Protein AF-0000000077156613 (afdb_homodimer)

Secondary structure (DSSP, 8-state):
---EEEEEEEES-HHHHHHHHHHHH--EEEE--SSS-EEEEE-S-TTSS-BEEEEEEPPTT--S-EEEEE-S-HHHHHHHHHHTT-EEEEEEEEETTTEEEEEEE-TT--EEEEEEE-TT--/---EEEEEEEES-HHHHHHHHHHHH--EEEE--SSS-EEEEE-S-TTSS-BEEEEEEPPTT--S-EEEEE-S-HHHHHHHHHHTT-EEEEEEEEETTTEEEEEEE-TT--EEEEEEE-TT--

Solvent-accessible surface area (backbone atoms only — not comparable to full-atom values): 12611 Å² total; per-residue (Å²): 96,50,20,44,43,34,37,36,40,57,22,88,49,59,68,61,50,50,51,38,43,30,72,63,36,60,38,44,77,42,79,48,98,61,96,55,76,34,28,40,33,46,30,64,65,86,88,43,82,30,37,40,35,34,37,32,67,52,52,93,87,65,74,53,46,36,44,26,29,47,38,96,42,54,66,62,50,53,50,43,37,41,76,60,56,22,43,78,75,38,72,80,41,62,38,72,56,45,12,39,36,32,32,30,27,46,77,68,67,32,56,34,32,40,30,15,80,31,65,77,29,110,95,51,22,44,43,36,38,35,39,57,20,89,47,59,68,61,51,50,50,39,44,30,72,63,36,62,38,44,77,42,80,49,98,60,98,55,76,35,28,41,34,46,31,62,64,85,89,43,82,31,38,39,34,32,37,33,69,52,53,92,88,66,74,52,45,38,45,26,29,46,37,95,43,53,66,61,49,52,51,42,35,42,74,59,56,22,44,77,76,38,70,79,42,62,40,72,56,46,12,39,34,32,32,30,27,45,76,70,66,31,57,35,32,40,31,14,81,31,66,77,30,111

InterPro domains:
  IPR029068 Glyoxalase/Bleomycin resistance protein/Dihydroxybiphenyl dioxygenase [G3DSA:3.10.180.10] (3-118)
  IPR029068 Glyoxalase/Bleomycin resistance protein/Dihydroxybiphenyl dioxygenase [SSF54593] (2-119)
  IPR052164 Anthracycline and Secondary Metabolite Biosynthesis Protein [PTHR33993] (3-118)

Radius of gyration: 17.28 Å; Cα contacts (8 Å, |Δi|>4): 608; chains: 2; bounding box: 45×44×35 Å

Foldseek 3Di:
DWDFAEKEFADQDVVVVQVVCCVPQVWDWDFDPDPFTKIWIDRDDPVDDDHTYMYHHDDPPDDDMAIEIEDQDPVVVQVVQVVVQKAWDADWDFDAQFFIKTWIAHNVRHIYMYTHGDRHTD/DWDFAEKEFADQDVVVVQVVCCVPQVWDWDFDPDDFTKIWIDRDDPVDDDHTYMYHHDDPPDDGMAIEIEDQDPVVVQVVQVVVQKAWDADWDFDAQFFIKTWIAHNVRHIYMYTHGDRHTD

Structure (mmCIF, N/CA/C/O backbone):
data_AF-0000000077156613-model_v1
#
loop_
_entity.id
_entity.type
_entity.pdbx_description
1 polymer Glyoxalase
#
loop_
_atom_site.group_PDB
_atom_site.id
_atom_site.type_symbol
_atom_site.label_atom_id
_atom_site.label_alt_id
_atom_site.label_comp_id
_atom_site.label_asym_id
_atom_site.label_entity_id
_atom_site.label_seq_id
_atom_site.pdbx_PDB_ins_code
_atom_site.Cartn_x
_atom_site.Cartn_y
_atom_site.Cartn_z
_atom_site.occupancy
_atom_site.B_iso_or_equiv
_atom_site.auth_seq_id
_atom_site.auth_comp_id
_atom_site.auth_asym_id
_atom_site.auth_atom_id
_atom_site.pdbx_PDB_model_num
ATOM 1 N N . MET A 1 1 ? 7.254 6.91 15.047 1 92.69 1 MET A N 1
ATOM 2 C CA . MET A 1 1 ? 7.434 6.883 13.594 1 92.69 1 MET A CA 1
ATOM 3 C C . MET A 1 1 ? 6.148 6.441 12.898 1 92.69 1 MET A C 1
ATOM 5 O O . MET A 1 1 ? 5.656 5.34 13.141 1 92.69 1 MET A O 1
ATOM 9 N N . PRO A 1 2 ? 5.508 7.375 12.18 1 97.94 2 PRO A N 1
ATOM 10 C CA . PRO A 1 2 ? 4.273 7.004 11.477 1 97.94 2 PRO A CA 1
ATOM 11 C C . PRO A 1 2 ? 4.484 5.891 10.461 1 97.94 2 PRO A C 1
ATOM 13 O O . PRO A 1 2 ? 5.445 5.93 9.68 1 97.94 2 PRO A O 1
ATOM 16 N N . ARG A 1 3 ? 3.611 4.848 10.445 1 98.44 3 ARG A N 1
ATOM 17 C CA . ARG A 1 3 ? 3.77 3.684 9.578 1 98.44 3 ARG A CA 1
ATOM 18 C C . ARG A 1 3 ? 2.621 3.584 8.578 1 98.44 3 ARG A C 1
ATOM 20 O O . ARG A 1 3 ? 1.529 4.102 8.828 1 98.44 3 ARG A O 1
ATOM 27 N N . VAL A 1 4 ? 2.873 2.928 7.414 1 98.69 4 VAL A N 1
ATOM 28 C CA . VAL A 1 4 ? 1.793 2.568 6.5 1 98.69 4 VAL A CA 1
ATOM 29 C C . VAL A 1 4 ? 0.872 1.548 7.164 1 98.69 4 VAL A C 1
ATOM 31 O O . VAL A 1 4 ? 1.311 0.458 7.539 1 98.69 4 VAL A O 1
ATOM 34 N N . SER A 1 5 ? -0.439 1.879 7.227 1 98 5 SER A N 1
ATOM 35 C CA . SER A 1 5 ? -1.282 1.033 8.062 1 98 5 SER A CA 1
ATOM 36 C C . SER A 1 5 ? -2.574 0.656 7.344 1 98 5 SER A C 1
ATOM 38 O O . SER A 1 5 ? -3.395 -0.091 7.883 1 98 5 SER A O 1
ATOM 40 N N . HIS A 1 6 ? -2.768 1.224 6.207 1 98.62 6 HIS A N 1
ATOM 41 C CA . HIS A 1 6 ? -4.008 1.008 5.469 1 98.62 6 HIS A CA 1
ATOM 42 C C . HIS A 1 6 ? -3.781 1.134 3.967 1 98.62 6 HIS A C 1
ATOM 44 O O . HIS A 1 6 ? -2.873 1.845 3.529 1 98.62 6 HIS A O 1
ATOM 50 N N . PHE A 1 7 ? -4.535 0.344 3.184 1 98.81 7 PHE A N 1
ATOM 51 C CA . PHE A 1 7 ? -4.539 0.517 1.736 1 98.81 7 PHE A CA 1
ATOM 52 C C . PHE A 1 7 ? -5.957 0.693 1.215 1 98.81 7 PHE A C 1
ATOM 54 O O . PHE A 1 7 ? -6.918 0.272 1.862 1 98.81 7 PHE A O 1
ATOM 61 N N . ASP A 1 8 ? -6.074 1.34 0.043 1 98.44 8 ASP A N 1
ATOM 62 C CA . ASP A 1 8 ? -7.359 1.508 -0.627 1 98.44 8 ASP A CA 1
ATOM 63 C C . ASP A 1 8 ? -7.297 1.019 -2.072 1 98.44 8 ASP A C 1
ATOM 65 O O . ASP A 1 8 ? -6.402 1.412 -2.826 1 98.44 8 ASP A O 1
ATOM 69 N N . ILE A 1 9 ? -8.188 0.2 -2.42 1 98.56 9 ILE A N 1
ATOM 70 C CA . ILE A 1 9 ? -8.305 -0.321 -3.777 1 98.56 9 ILE A CA 1
ATOM 71 C C . ILE A 1 9 ? -9.391 0.438 -4.531 1 98.56 9 ILE A C 1
ATOM 73 O O . ILE A 1 9 ? -10.57 0.357 -4.18 1 98.56 9 ILE A O 1
ATOM 77 N N . PRO A 1 10 ? -8.977 1.187 -5.535 1 98.06 10 PRO A N 1
ATOM 78 C CA . PRO A 1 10 ? -10.008 1.741 -6.422 1 98.06 10 PRO A CA 1
ATOM 79 C C . PRO A 1 10 ? -10.578 0.704 -7.387 1 98.06 10 PRO A C 1
ATOM 81 O O . PRO A 1 10 ? -9.844 -0.161 -7.871 1 98.06 10 PRO A O 1
ATOM 84 N N . SER A 1 11 ? -11.852 0.809 -7.652 1 98.06 11 SER A N 1
ATOM 85 C CA . SER A 1 11 ? -12.461 -0.231 -8.469 1 98.06 11 SER A CA 1
ATOM 86 C C . SER A 1 11 ? -13.531 0.348 -9.391 1 98.06 11 SER A C 1
ATOM 88 O O . SER A 1 11 ? -14.328 1.188 -8.969 1 98.06 11 SER A O 1
ATOM 90 N N . ASP A 1 12 ? -13.5 -0.081 -10.664 1 97.38 12 ASP A N 1
ATOM 91 C CA . ASP A 1 12 ? -14.586 0.242 -11.578 1 97.38 12 ASP A CA 1
ATOM 92 C C . ASP A 1 12 ? -15.836 -0.581 -11.266 1 97.38 12 ASP A C 1
ATOM 94 O O . ASP A 1 12 ? -16.953 -0.099 -11.414 1 97.38 12 ASP A O 1
ATOM 98 N N . ASN A 1 13 ? -15.695 -1.79 -10.844 1 98.06 13 ASN A N 1
ATOM 99 C CA . ASN A 1 13 ? -16.75 -2.721 -10.469 1 98.06 13 ASN A CA 1
ATOM 100 C C . ASN A 1 13 ? -16.469 -3.371 -9.117 1 98.06 13 ASN A C 1
ATOM 102 O O . ASN A 1 13 ? -15.852 -4.434 -9.055 1 98.06 13 ASN A O 1
ATOM 106 N N . PRO A 1 14 ? -17 -2.775 -8.062 1 98.19 14 PRO A N 1
ATOM 107 C CA . PRO A 1 14 ? -16.688 -3.246 -6.715 1 98.19 14 PRO A CA 1
ATOM 108 C C . PRO A 1 14 ? -17.094 -4.695 -6.484 1 98.19 14 PRO A C 1
ATOM 110 O O . PRO A 1 14 ? -16.406 -5.438 -5.781 1 98.19 14 PRO A O 1
ATOM 113 N N . GLU A 1 15 ? -18.188 -5.086 -7.031 1 98.25 15 GLU A N 1
ATOM 114 C CA . GLU A 1 15 ? -18.641 -6.469 -6.855 1 98.25 15 GLU A CA 1
ATOM 115 C C . GLU A 1 15 ? -17.625 -7.449 -7.457 1 98.25 15 GLU A C 1
ATOM 117 O O . GLU A 1 15 ? -17.297 -8.461 -6.836 1 98.25 15 GLU A O 1
ATOM 122 N N . ARG A 1 16 ? -17.234 -7.176 -8.625 1 98.69 16 ARG A N 1
ATOM 123 C CA . ARG A 1 16 ? -16.234 -8.008 -9.289 1 98.69 16 ARG A CA 1
ATOM 124 C C . ARG A 1 16 ? -14.914 -8.008 -8.516 1 98.69 16 ARG A C 1
ATOM 126 O O . ARG A 1 16 ? -14.273 -9.055 -8.367 1 98.69 16 ARG A O 1
ATOM 133 N N . THR A 1 17 ? -14.516 -6.836 -8.047 1 98.75 17 THR A N 1
ATOM 134 C CA . THR A 1 17 ? -13.289 -6.703 -7.27 1 98.75 17 THR A CA 1
ATOM 135 C C . THR A 1 17 ? -13.367 -7.543 -5.996 1 98.75 17 THR A C 1
ATOM 137 O O . THR A 1 17 ? -12.43 -8.273 -5.672 1 98.75 17 THR A O 1
ATOM 140 N N . GLN A 1 18 ? -14.484 -7.422 -5.281 1 98.81 18 GLN A N 1
ATOM 141 C CA . GLN A 1 18 ? -14.664 -8.203 -4.059 1 98.81 18 GLN A CA 1
ATOM 142 C C . GLN A 1 18 ? -14.57 -9.695 -4.34 1 98.81 18 GLN A C 1
ATOM 144 O O . GLN A 1 18 ? -13.891 -10.43 -3.617 1 98.81 18 GLN A O 1
ATOM 149 N N . LYS A 1 19 ? -15.242 -10.148 -5.336 1 98.88 19 LYS A N 1
ATOM 150 C CA . LYS A 1 19 ? -15.227 -11.562 -5.699 1 98.88 19 LYS A CA 1
ATOM 151 C C . LYS A 1 19 ? -13.797 -12.039 -5.961 1 98.88 19 LYS A C 1
ATOM 153 O O . LYS A 1 19 ? -13.398 -13.109 -5.484 1 98.88 19 LYS A O 1
ATOM 158 N N . PHE A 1 20 ? -13.055 -11.266 -6.688 1 98.94 20 PHE A N 1
ATOM 159 C CA . PHE A 1 20 ? -11.672 -11.594 -7.02 1 98.94 20 PHE A CA 1
ATOM 160 C C . PHE A 1 20 ? -10.859 -11.82 -5.754 1 98.94 20 PHE A C 1
ATOM 162 O O . PHE A 1 20 ? -10.258 -12.883 -5.578 1 98.94 20 PHE A O 1
ATOM 169 N N . TYR A 1 21 ? -10.836 -10.883 -4.867 1 98.94 21 TYR A N 1
ATOM 170 C CA . TYR A 1 21 ? -9.961 -10.945 -3.699 1 98.94 21 TYR A CA 1
ATOM 171 C C . TYR A 1 21 ? -10.469 -11.977 -2.699 1 98.94 21 TYR A C 1
ATOM 173 O O . TYR A 1 21 ? -9.68 -12.609 -1.994 1 98.94 21 TYR A O 1
ATOM 181 N N . LYS A 1 22 ? -11.82 -12.18 -2.627 1 98.81 22 LYS A N 1
ATOM 182 C CA . LYS A 1 22 ? -12.375 -13.25 -1.804 1 98.81 22 LYS A CA 1
ATOM 183 C C . LYS A 1 22 ? -11.891 -14.617 -2.287 1 98.81 22 LYS A C 1
ATOM 185 O O . LYS A 1 22 ? -11.414 -15.43 -1.493 1 98.81 22 LYS A O 1
ATOM 190 N N . GLU A 1 23 ? -11.961 -14.789 -3.541 1 98.81 23 GLU A N 1
ATOM 191 C CA . GLU A 1 23 ? -11.664 -16.109 -4.109 1 98.81 23 GLU A CA 1
ATOM 192 C C . GLU A 1 23 ? -10.156 -16.359 -4.137 1 98.81 23 GLU A C 1
ATOM 194 O O . GLU A 1 23 ? -9.711 -17.5 -3.98 1 98.81 23 GLU A O 1
ATOM 199 N N . VAL A 1 24 ? -9.398 -15.383 -4.379 1 98.88 24 VAL A N 1
ATOM 200 C CA . VAL A 1 24 ? -7.957 -15.578 -4.52 1 98.88 24 VAL A CA 1
ATOM 201 C C . VAL A 1 24 ? -7.305 -15.617 -3.141 1 98.88 24 VAL A C 1
ATOM 203 O O . VAL A 1 24 ? -6.449 -16.469 -2.875 1 98.88 24 VAL A O 1
ATOM 206 N N . PHE A 1 25 ? -7.711 -14.688 -2.223 1 98.81 25 PHE A N 1
ATOM 207 C CA . PHE A 1 25 ? -6.941 -14.508 -0.998 1 98.81 25 PHE A CA 1
ATOM 208 C C . PHE A 1 25 ? -7.809 -14.75 0.23 1 98.81 25 PHE A C 1
ATOM 210 O O . PHE A 1 25 ? -7.324 -14.68 1.362 1 98.81 25 PHE A O 1
ATOM 217 N N . ASP A 1 26 ? -9.086 -14.992 0.063 1 98.62 26 ASP A N 1
ATOM 218 C CA . ASP A 1 26 ? -10.031 -15.273 1.141 1 98.62 26 ASP A CA 1
ATOM 219 C C . ASP A 1 26 ? -10.281 -14.023 1.988 1 98.62 26 ASP A C 1
ATOM 221 O O . ASP A 1 26 ? -10.484 -14.125 3.199 1 98.62 26 ASP A O 1
ATOM 225 N N . TRP A 1 27 ? -10.164 -12.875 1.414 1 98.81 27 TRP A N 1
ATOM 226 C CA . TRP A 1 27 ? -10.43 -11.641 2.135 1 98.81 27 TRP A CA 1
ATOM 227 C C . TRP A 1 27 ? -11.922 -11.461 2.383 1 98.81 27 TRP A C 1
ATOM 229 O O . TRP A 1 27 ? -12.75 -12 1.641 1 98.81 27 TRP A O 1
ATOM 239 N N . LYS A 1 28 ? -12.195 -10.734 3.396 1 98.75 28 LYS A N 1
ATOM 240 C CA . LYS A 1 28 ? -13.578 -10.43 3.75 1 98.75 28 LYS A CA 1
ATOM 241 C C . LYS A 1 28 ? -13.883 -8.945 3.547 1 98.75 28 LYS A C 1
ATOM 243 O O . LYS A 1 28 ? -13.008 -8.094 3.754 1 98.75 28 LYS A O 1
ATOM 248 N N . PHE A 1 29 ? -15.086 -8.688 3.195 1 98.62 29 PHE A N 1
ATOM 249 C CA . PHE A 1 29 ? -15.531 -7.328 2.893 1 98.62 29 PHE A CA 1
ATOM 250 C C . PHE A 1 29 ? -16.797 -6.988 3.664 1 98.62 29 PHE A C 1
ATOM 252 O O . PHE A 1 29 ? -17.75 -7.773 3.682 1 98.62 29 PHE A O 1
ATOM 259 N N . GLU A 1 30 ? -16.734 -5.863 4.301 1 98.06 30 GLU A N 1
ATOM 260 C CA . GLU A 1 30 ? -17.906 -5.355 5.02 1 98.06 30 GLU A CA 1
ATOM 261 C C . GLU A 1 30 ? -18.234 -3.932 4.582 1 98.06 30 GLU A C 1
ATOM 263 O O . GLU A 1 30 ? -17.391 -3.049 4.609 1 98.06 30 GLU A O 1
ATOM 268 N N . LYS A 1 31 ? -19.516 -3.771 4.238 1 96.75 31 LYS A N 1
ATOM 269 C CA . LYS A 1 31 ? -19.938 -2.432 3.838 1 96.75 31 LYS A CA 1
ATOM 270 C C . LYS A 1 31 ? -19.891 -1.466 5.02 1 96.75 31 LYS A C 1
ATOM 272 O O . LYS A 1 31 ? -20.375 -1.787 6.109 1 96.75 31 LYS A O 1
ATOM 277 N N . TRP A 1 32 ? -19.188 -0.385 4.727 1 94.31 32 TRP A N 1
ATOM 278 C CA . TRP A 1 32 ? -19.125 0.678 5.723 1 94.31 32 TRP A CA 1
ATOM 279 C C . TRP A 1 32 ? -20.391 1.525 5.699 1 94.31 32 TRP A C 1
ATOM 281 O O . TRP A 1 32 ? -20.922 1.844 4.629 1 94.31 32 TRP A O 1
ATOM 291 N N . ASP A 1 33 ? -20.906 1.927 6.891 1 89.12 33 ASP A N 1
ATOM 292 C CA . ASP A 1 33 ? -22.109 2.756 7.012 1 89.12 33 ASP A CA 1
ATOM 293 C C . ASP A 1 33 ? -21.75 4.238 6.941 1 89.12 33 ASP A C 1
ATOM 295 O O . ASP A 1 33 ? -21.766 4.934 7.961 1 89.12 33 ASP A O 1
ATOM 299 N N . GLY A 1 34 ? -21.359 4.695 5.863 1 85.06 34 GLY A N 1
ATOM 300 C CA . GLY A 1 34 ? -21.031 6.094 5.625 1 85.06 34 GLY A CA 1
ATOM 301 C C . GLY A 1 34 ? -21.656 6.641 4.352 1 85.06 34 GLY A C 1
ATOM 302 O O . GLY A 1 34 ? -22.469 5.969 3.711 1 85.06 34 GLY A O 1
ATOM 303 N N . PRO A 1 35 ? -21.422 7.844 3.975 1 83.12 35 PRO A N 1
ATOM 304 C CA . PRO A 1 35 ? -22.094 8.555 2.883 1 83.12 35 PRO A CA 1
ATOM 305 C C . PRO A 1 35 ? -21.672 8.047 1.505 1 83.12 35 PRO A C 1
ATOM 307 O O . PRO A 1 35 ? -22.359 8.305 0.514 1 83.12 35 PRO A O 1
ATOM 310 N N . ILE A 1 36 ? -20.531 7.43 1.491 1 86.19 36 ILE A N 1
ATOM 311 C CA . ILE A 1 36 ? -20.062 6.93 0.204 1 86.19 36 ILE A CA 1
ATOM 312 C C . ILE A 1 36 ? -19.969 5.406 0.246 1 86.19 36 ILE A C 1
ATOM 314 O O . ILE A 1 36 ? -19.812 4.816 1.317 1 86.19 36 ILE A O 1
ATOM 318 N N . ASP A 1 37 ? -20.062 4.855 -0.901 1 93.12 37 ASP A N 1
ATOM 319 C CA . ASP A 1 37 ? -19.859 3.412 -0.974 1 93.12 37 ASP A CA 1
ATOM 320 C C . ASP A 1 37 ? -18.406 3.045 -0.682 1 93.12 37 ASP A C 1
ATOM 322 O O . ASP A 1 37 ? -17.5 3.445 -1.414 1 93.12 37 ASP A O 1
ATOM 326 N N . TYR A 1 38 ? -18.281 2.379 0.319 1 97.19 38 TYR A N 1
ATOM 327 C CA . TYR A 1 38 ? -16.969 1.945 0.802 1 97.19 38 TYR A CA 1
ATOM 328 C C . TYR A 1 38 ? -17.078 0.6 1.511 1 97.19 38 TYR A C 1
ATOM 330 O O . TYR A 1 38 ? -18.031 0.35 2.252 1 97.19 38 TYR A O 1
ATOM 338 N N . TRP A 1 39 ? -16.156 -0.262 1.292 1 98.44 39 TRP A N 1
ATOM 339 C CA . TRP A 1 39 ? -16.062 -1.552 1.968 1 98.44 39 TRP A CA 1
ATOM 340 C C . TRP A 1 39 ? -14.766 -1.669 2.752 1 98.44 39 TRP A C 1
ATOM 342 O O . TRP A 1 39 ? -13.688 -1.423 2.213 1 98.44 39 TRP A O 1
ATOM 352 N N . VAL A 1 40 ? -14.898 -2.043 4.004 1 97.94 40 VAL A N 1
ATOM 353 C CA . VAL A 1 40 ? -13.727 -2.369 4.805 1 97.94 40 VAL A CA 1
ATOM 354 C C . VAL A 1 40 ? -13.211 -3.754 4.426 1 97.94 40 VAL A C 1
ATOM 356 O O . VAL A 1 40 ? -13.984 -4.703 4.301 1 97.94 40 VAL A O 1
ATOM 359 N N . ILE A 1 41 ? -11.938 -3.793 4.207 1 98.69 41 ILE A N 1
ATOM 360 C CA . ILE A 1 41 ? -11.312 -5.062 3.852 1 98.69 41 ILE A CA 1
ATOM 361 C C . ILE A 1 41 ? -10.609 -5.648 5.07 1 98.69 41 ILE A C 1
ATOM 363 O O . ILE A 1 41 ? -9.719 -5.02 5.645 1 98.69 41 ILE A O 1
ATOM 367 N N . ASN A 1 42 ? -10.984 -6.801 5.453 1 98.56 42 ASN A N 1
ATOM 368 C CA . ASN A 1 42 ? -10.281 -7.605 6.441 1 98.56 42 ASN A CA 1
ATOM 369 C C . ASN A 1 42 ? -9.422 -8.68 5.781 1 98.56 42 ASN A C 1
ATOM 371 O O . ASN A 1 42 ? -9.945 -9.57 5.105 1 98.56 42 ASN A O 1
ATOM 375 N N . THR A 1 43 ? -8.109 -8.562 5.98 1 98.5 43 THR A N 1
ATOM 376 C CA . THR A 1 43 ? -7.203 -9.477 5.293 1 98.5 43 THR A CA 1
ATOM 377 C C . THR A 1 43 ? -6.75 -10.594 6.23 1 98.5 43 THR A C 1
ATOM 379 O O . THR A 1 43 ? -5.832 -11.344 5.906 1 98.5 43 THR A O 1
ATOM 382 N N . GLY A 1 44 ? -7.277 -10.719 7.387 1 96 44 GLY A N 1
ATOM 383 C CA . GLY A 1 44 ? -6.938 -11.805 8.297 1 96 44 GLY A CA 1
ATOM 384 C C . GLY A 1 44 ? -6.605 -11.328 9.695 1 96 44 GLY A C 1
ATOM 385 O O . GLY A 1 44 ? -6.996 -10.227 10.094 1 96 44 GLY A O 1
ATOM 386 N N . SER A 1 45 ? -5.848 -12.156 10.453 1 92.81 45 SER A N 1
ATOM 387 C CA . SER A 1 45 ? -5.562 -11.898 11.859 1 92.81 45 SER A CA 1
ATOM 388 C C . SER A 1 45 ? -4.562 -10.758 12.023 1 92.81 45 SER A C 1
ATOM 390 O O . SER A 1 45 ? -3.527 -10.727 11.359 1 92.81 45 SER A O 1
ATOM 392 N N . GLU A 1 46 ? -4.84 -9.906 12.984 1 88.44 46 GLU A N 1
ATOM 393 C CA . GLU A 1 46 ? -3.965 -8.773 13.258 1 88.44 46 GLU A CA 1
ATOM 394 C C . GLU A 1 46 ? -2.674 -9.227 13.938 1 88.44 46 GLU A C 1
ATOM 396 O O . GLU A 1 46 ? -1.719 -8.453 14.047 1 88.44 46 GLU A O 1
ATOM 401 N N . GLU A 1 47 ? -2.643 -10.422 14.328 1 87.94 47 GLU A N 1
ATOM 402 C CA . GLU A 1 47 ? -1.449 -10.977 14.961 1 87.94 47 GLU A CA 1
ATOM 403 C C . GLU A 1 47 ? -0.385 -11.32 13.922 1 87.94 47 GLU A C 1
ATOM 405 O O . GLU A 1 47 ? 0.777 -11.547 14.266 1 87.94 47 GLU A O 1
ATOM 410 N N . LYS A 1 48 ? -0.814 -11.43 12.734 1 89.44 48 LYS A N 1
ATOM 411 C CA . LYS A 1 48 ? 0.112 -11.695 11.641 1 89.44 48 LYS A CA 1
ATOM 412 C C . LYS A 1 48 ? 0.501 -10.398 10.93 1 89.44 48 LYS A C 1
ATOM 414 O O . LYS A 1 48 ? -0.315 -9.484 10.797 1 89.44 48 LYS A O 1
ATOM 419 N N . PRO A 1 49 ? 1.677 -10.391 10.453 1 92.75 49 PRO A N 1
ATOM 420 C CA . PRO A 1 49 ? 2.109 -9.18 9.75 1 92.75 49 PRO A CA 1
ATOM 421 C C . PRO A 1 49 ? 1.231 -8.859 8.539 1 92.75 49 PRO A C 1
ATOM 423 O O . PRO A 1 49 ? 0.794 -9.766 7.832 1 92.75 49 PRO A O 1
ATOM 426 N N . GLY A 1 50 ? 0.98 -7.605 8.43 1 97.5 50 GLY A N 1
ATOM 427 C CA . GLY A 1 50 ? 0.165 -7.129 7.328 1 97.5 50 GLY A CA 1
ATOM 428 C C . GLY A 1 50 ? -0.829 -6.059 7.734 1 97.5 50 GLY A C 1
ATOM 429 O O . GLY A 1 50 ? -0.907 -5.691 8.906 1 97.5 50 GLY A O 1
ATOM 430 N N . ILE A 1 51 ? -1.593 -5.586 6.723 1 98.12 51 ILE A N 1
ATOM 431 C CA . ILE A 1 51 ? -2.527 -4.5 7 1 98.12 51 ILE A CA 1
ATOM 432 C C . ILE A 1 51 ? -3.871 -4.797 6.336 1 98.12 51 ILE A C 1
ATOM 434 O O . ILE A 1 51 ? -3.953 -5.617 5.422 1 98.12 51 ILE A O 1
ATOM 438 N N . ASN A 1 52 ? -4.879 -4.156 6.883 1 98.44 52 ASN A N 1
ATOM 439 C CA . ASN A 1 52 ? -6.215 -4.152 6.293 1 98.44 52 ASN A CA 1
ATOM 440 C C . ASN A 1 52 ? -6.41 -2.965 5.355 1 98.44 52 ASN A C 1
ATOM 442 O O . ASN A 1 52 ? -5.504 -2.152 5.18 1 98.44 52 ASN A O 1
ATOM 446 N N . GLY A 1 53 ? -7.566 -2.953 4.656 1 98.44 53 GLY A N 1
ATOM 447 C CA . GLY A 1 53 ? -7.75 -1.891 3.68 1 98.44 53 GLY A CA 1
ATOM 448 C C . GLY A 1 53 ? -9.211 -1.55 3.436 1 98.44 53 GLY A C 1
ATOM 449 O O . GLY A 1 53 ? -10.062 -1.813 4.285 1 98.44 53 GLY A O 1
ATOM 450 N N . GLY A 1 54 ? -9.367 -0.829 2.359 1 98.5 54 GLY A N 1
ATOM 451 C CA . GLY A 1 54 ? -10.68 -0.434 1.893 1 98.5 54 GLY A CA 1
ATOM 452 C C . GLY A 1 54 ? -10.836 -0.532 0.386 1 98.5 54 GLY A C 1
ATOM 453 O O . GLY A 1 54 ? -9.844 -0.659 -0.337 1 98.5 54 GLY A O 1
ATOM 454 N N . LEU A 1 55 ? -12.055 -0.579 -0.01 1 98.56 55 LEU A N 1
ATOM 455 C CA . LEU A 1 55 ? -12.461 -0.641 -1.41 1 98.56 55 LEU A CA 1
ATOM 456 C C . LEU A 1 55 ? -13.516 0.423 -1.719 1 98.56 55 LEU A C 1
ATOM 458 O O . LEU A 1 55 ? -14.445 0.629 -0.937 1 98.56 55 LEU A O 1
ATOM 462 N N . SER A 1 56 ? -13.328 1.13 -2.723 1 97.56 56 SER A N 1
ATOM 463 C CA . SER A 1 56 ? -14.312 2.113 -3.16 1 97.56 56 SER A CA 1
ATOM 464 C C . SER A 1 56 ? -14.344 2.23 -4.68 1 97.56 56 SER A C 1
ATOM 466 O O . SER A 1 56 ? -13.461 1.709 -5.363 1 97.56 56 SER A O 1
ATOM 468 N N . LYS A 1 57 ? -15.344 2.928 -5.133 1 96.5 57 LYS A N 1
ATOM 469 C CA . LYS A 1 57 ? -15.414 3.223 -6.562 1 96.5 57 LYS A CA 1
ATOM 470 C C . LYS A 1 57 ? -14.297 4.176 -6.977 1 96.5 57 LYS A C 1
ATOM 472 O O . LYS A 1 57 ? -14 5.141 -6.266 1 96.5 57 LYS A O 1
ATOM 477 N N . ARG A 1 58 ? -13.828 3.779 -8.125 1 96.38 58 ARG A N 1
ATOM 478 C CA . ARG A 1 58 ? -12.75 4.59 -8.688 1 96.38 58 ARG A CA 1
ATOM 479 C C . ARG A 1 58 ? -13.25 5.98 -9.062 1 96.38 58 ARG A C 1
ATOM 481 O O . ARG A 1 58 ? -14.312 6.121 -9.672 1 96.38 58 ARG A O 1
ATOM 488 N N . ILE A 1 59 ? -12.484 7 -8.617 1 91.25 59 ILE A N 1
ATOM 489 C CA 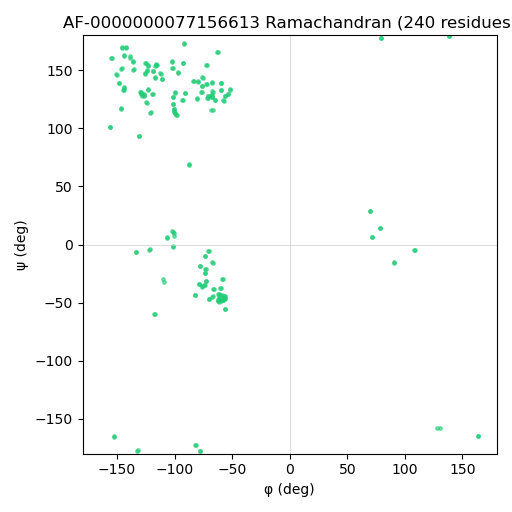. ILE A 1 59 ? -12.789 8.352 -9.078 1 91.25 59 ILE A CA 1
ATOM 490 C C . ILE A 1 59 ? -11.953 8.672 -10.312 1 91.25 59 ILE A C 1
ATOM 492 O O . ILE A 1 59 ? -10.898 8.07 -10.531 1 91.25 59 ILE A O 1
ATOM 496 N N . PRO A 1 60 ? -12.406 9.586 -11.125 1 89.12 60 PRO A N 1
ATOM 497 C CA . PRO A 1 60 ? -11.648 9.922 -12.328 1 89.12 60 PRO A CA 1
ATOM 498 C C . PRO A 1 60 ? -10.195 10.289 -12.031 1 89.12 60 PRO A C 1
ATOM 500 O O . PRO A 1 60 ? -9.922 11.078 -11.125 1 89.12 60 PRO A O 1
ATOM 503 N N . GLY A 1 61 ? -9.297 9.641 -12.773 1 86.12 61 GLY A N 1
ATOM 504 C CA . GLY A 1 61 ? -7.887 9.977 -12.633 1 86.12 61 GLY A CA 1
ATOM 505 C C . GLY A 1 61 ? -7.18 9.133 -11.586 1 86.12 61 GLY A C 1
ATOM 506 O O . GLY A 1 61 ? -5.949 9.109 -11.531 1 86.12 61 GLY A O 1
ATOM 507 N N . GLN A 1 62 ? -7.949 8.5 -10.789 1 90 62 GLN A N 1
ATOM 508 C CA . GLN A 1 62 ? -7.348 7.668 -9.75 1 90 62 GLN A CA 1
ATOM 509 C C . GLN A 1 62 ? -6.715 6.414 -10.344 1 90 62 GLN A C 1
ATOM 511 O O . GLN A 1 62 ? -7.367 5.672 -11.086 1 90 62 GLN A O 1
ATOM 516 N N . ILE A 1 63 ? -5.414 6.281 -9.977 1 89 63 ILE A N 1
ATOM 517 C CA . ILE A 1 63 ? -4.695 5.148 -10.547 1 89 63 ILE A CA 1
ATOM 518 C C . ILE A 1 63 ? -4.09 4.301 -9.43 1 89 63 ILE A C 1
ATOM 520 O O . ILE A 1 63 ? -3.379 4.82 -8.57 1 89 63 ILE A O 1
ATOM 524 N N . GLY A 1 64 ? -4.504 3.033 -9.484 1 94.38 64 GLY A N 1
ATOM 525 C CA . GLY A 1 64 ? -3.789 2.057 -8.68 1 94.38 64 GLY A CA 1
ATOM 526 C C . GLY A 1 64 ? -4.188 2.08 -7.215 1 94.38 64 GLY A C 1
ATOM 527 O O . GLY A 1 64 ? -5.035 2.881 -6.812 1 94.38 64 GLY A O 1
ATOM 528 N N . ILE A 1 65 ? -3.643 1.208 -6.41 1 97.94 65 ILE A N 1
ATOM 529 C CA . ILE A 1 65 ? -3.848 1.086 -4.973 1 97.94 65 ILE A CA 1
ATOM 530 C C . ILE A 1 65 ? -3.072 2.182 -4.242 1 97.94 65 ILE A C 1
ATOM 532 O O . ILE A 1 65 ? -1.925 2.473 -4.59 1 97.94 65 ILE A O 1
ATOM 536 N N . THR A 1 66 ? -3.715 2.762 -3.283 1 98 66 THR A N 1
ATOM 537 C CA . THR A 1 66 ? -3.055 3.822 -2.529 1 98 66 THR A CA 1
ATOM 538 C C . THR A 1 66 ? -2.902 3.43 -1.063 1 98 66 THR A C 1
ATOM 540 O O . THR A 1 66 ? -3.787 2.789 -0.491 1 98 66 THR A O 1
ATOM 543 N N . ASN A 1 67 ? -1.782 3.848 -0.457 1 98.75 67 ASN A N 1
ATOM 544 C CA . ASN A 1 67 ? -1.506 3.57 0.948 1 98.75 67 ASN A CA 1
ATOM 545 C C . ASN A 1 67 ? -1.763 4.793 1.822 1 98.75 67 ASN A C 1
ATOM 547 O O . ASN A 1 67 ? -1.638 5.93 1.36 1 98.75 67 ASN A O 1
ATOM 551 N N . THR A 1 68 ? -2.098 4.547 3.012 1 98.81 68 THR A N 1
ATOM 552 C CA . THR A 1 68 ? -2.32 5.609 3.986 1 98.81 68 THR A CA 1
ATOM 553 C C . THR A 1 68 ? -1.416 5.426 5.199 1 98.81 68 THR A C 1
ATOM 555 O O . THR A 1 68 ? -1.257 4.312 5.703 1 98.81 68 THR A O 1
ATOM 558 N N . ILE A 1 69 ? -0.805 6.508 5.582 1 98.88 69 ILE A N 1
ATOM 559 C CA . ILE A 1 69 ? 0.063 6.551 6.754 1 98.88 69 ILE A CA 1
ATOM 560 C C . ILE A 1 69 ? -0.685 7.184 7.926 1 98.88 69 ILE A C 1
ATOM 562 O O . ILE A 1 69 ? -1.229 8.281 7.801 1 98.88 69 ILE A O 1
ATOM 566 N N . THR A 1 70 ? -0.715 6.473 9.086 1 98.56 70 THR A N 1
ATOM 567 C CA . THR A 1 70 ? -1.334 7.031 10.281 1 98.56 70 THR A CA 1
ATOM 568 C C . THR A 1 70 ? -0.382 7.996 10.984 1 98.56 70 THR A C 1
ATOM 570 O O . THR A 1 70 ? 0.743 7.625 11.328 1 98.56 70 THR A O 1
ATOM 573 N N . VAL A 1 71 ? -0.833 9.172 11.211 1 98.69 71 VAL A N 1
ATOM 574 C CA . VAL A 1 71 ? 0.006 10.203 11.812 1 98.69 71 VAL A CA 1
ATOM 575 C C . VAL A 1 71 ? -0.655 10.734 13.078 1 98.69 71 VAL A C 1
ATOM 577 O O . VAL A 1 71 ? -1.88 10.688 13.219 1 98.69 71 VAL A O 1
ATOM 580 N N . PRO A 1 72 ? 0.168 11.25 14.016 1 98.44 72 PRO A N 1
ATOM 581 C CA . PRO A 1 72 ? -0.404 11.766 15.266 1 98.44 72 PRO A CA 1
ATOM 582 C C . PRO A 1 72 ? -1.132 13.094 15.078 1 98.44 72 PRO A C 1
ATOM 584 O O . PRO A 1 72 ? -2.008 13.438 15.875 1 98.44 72 PRO A O 1
ATOM 587 N N . SER A 1 73 ? -0.82 13.883 14.07 1 98.75 73 SER A N 1
ATOM 588 C CA . SER A 1 73 ? -1.434 15.172 13.789 1 98.75 73 SER A CA 1
ATOM 589 C C . SER A 1 73 ? -1.516 15.43 12.289 1 98.75 73 SER A C 1
ATOM 591 O O . SER A 1 73 ? -0.491 15.609 11.625 1 98.75 73 SER A O 1
ATOM 593 N N . ILE A 1 74 ? -2.713 15.547 11.805 1 98.62 74 ILE A N 1
ATOM 594 C CA . ILE A 1 74 ? -2.928 15.742 10.375 1 98.62 74 ILE A CA 1
ATOM 595 C C . ILE A 1 74 ? -2.375 17.109 9.953 1 98.62 74 ILE A C 1
ATOM 597 O O . ILE A 1 74 ? -1.756 17.219 8.891 1 98.62 74 ILE A O 1
ATOM 601 N N . ASP A 1 75 ? -2.529 18.094 10.766 1 98.62 75 ASP A N 1
ATOM 602 C CA . ASP A 1 75 ? -2.104 19.438 10.43 1 98.62 75 ASP A CA 1
ATOM 603 C C . ASP A 1 75 ? -0.58 19.547 10.406 1 98.62 75 ASP A C 1
ATOM 605 O O . ASP A 1 75 ? -0.005 20.109 9.469 1 98.62 75 ASP A O 1
ATOM 609 N N . GLU A 1 76 ? 0.048 19.016 11.414 1 98.69 76 GLU A N 1
ATOM 610 C CA . GLU A 1 76 ? 1.504 19.078 11.5 1 98.69 76 GLU A CA 1
ATOM 611 C C . GLU A 1 76 ? 2.158 18.359 10.336 1 98.69 76 GLU A C 1
ATOM 613 O O . GLU A 1 76 ? 3.084 18.875 9.711 1 98.69 76 GLU A O 1
ATOM 618 N N . PHE A 1 77 ? 1.646 17.234 10.023 1 98.88 77 PHE A N 1
ATOM 619 C CA . PHE A 1 77 ? 2.295 16.438 9 1 98.88 77 PHE A CA 1
ATOM 620 C C . PHE A 1 77 ? 1.96 16.953 7.605 1 98.88 77 PHE A C 1
ATOM 622 O O . PHE A 1 77 ? 2.783 16.859 6.691 1 98.88 77 PHE A O 1
ATOM 629 N N . SER A 1 78 ? 0.775 17.453 7.422 1 98.81 78 SER A N 1
ATOM 630 C CA . SER A 1 78 ? 0.482 18.125 6.16 1 98.81 78 SER A CA 1
ATOM 631 C C . SER A 1 78 ? 1.469 19.266 5.898 1 98.81 78 SER A C 1
ATOM 633 O O . SER A 1 78 ? 1.994 19.391 4.789 1 98.81 78 SER A O 1
ATOM 635 N N . LYS A 1 79 ? 1.675 20.031 6.906 1 98.69 79 LYS A N 1
ATOM 636 C CA . LYS A 1 79 ? 2.625 21.141 6.781 1 98.69 79 LYS A CA 1
ATOM 637 C C . LYS A 1 79 ? 4.027 20.625 6.48 1 98.69 79 LYS A C 1
ATOM 639 O O . LYS A 1 79 ? 4.711 21.156 5.598 1 98.69 79 LYS A O 1
ATOM 644 N N . LYS A 1 80 ? 4.445 19.656 7.223 1 98.75 80 LYS A N 1
ATOM 645 C CA . LYS A 1 80 ? 5.77 19.078 7.043 1 98.75 80 LYS A CA 1
ATOM 646 C C . LYS A 1 80 ? 5.941 18.531 5.625 1 98.75 80 LYS A C 1
ATOM 648 O O . LYS A 1 80 ? 7.004 18.703 5.02 1 98.75 80 LYS A O 1
ATOM 653 N N . ILE A 1 81 ? 4.938 17.828 5.082 1 98.88 81 ILE A N 1
ATOM 654 C CA . ILE A 1 81 ? 4.969 17.25 3.742 1 98.88 81 ILE A CA 1
ATOM 655 C C . ILE A 1 81 ? 5.211 18.344 2.711 1 98.88 81 ILE A C 1
ATOM 657 O O . ILE A 1 81 ? 6.086 18.219 1.851 1 98.88 81 ILE A O 1
ATOM 661 N N . VAL A 1 82 ? 4.516 19.391 2.826 1 98.88 82 VAL A N 1
ATOM 662 C CA . VAL A 1 82 ? 4.66 20.5 1.888 1 98.88 82 VAL A CA 1
ATOM 663 C C . VAL A 1 82 ? 6.035 21.141 2.053 1 98.88 82 VAL A C 1
ATOM 665 O O . VAL A 1 82 ? 6.73 21.406 1.066 1 98.88 82 VAL A O 1
ATOM 668 N N . GLU A 1 83 ? 6.449 21.375 3.252 1 98.88 83 GLU A N 1
ATOM 669 C CA . GLU A 1 83 ? 7.738 21.984 3.549 1 98.88 83 GLU A CA 1
ATOM 670 C C . GLU A 1 83 ? 8.891 21.172 2.955 1 98.88 83 GLU A C 1
ATOM 672 O O . GLU A 1 83 ? 9.922 21.734 2.584 1 98.88 83 GLU A O 1
ATOM 677 N N . LYS A 1 84 ? 8.648 19.938 2.867 1 98.81 84 LYS A N 1
ATOM 678 C CA . LYS A 1 84 ? 9.75 19.078 2.445 1 98.81 84 LYS A CA 1
ATOM 679 C C . LYS A 1 84 ? 9.609 18.688 0.977 1 98.81 84 LYS A C 1
ATOM 681 O O . LYS A 1 84 ? 10.297 17.781 0.5 1 98.81 84 LYS A O 1
ATOM 686 N N . GLY A 1 85 ? 8.734 19.312 0.276 1 98.69 85 GLY A N 1
ATOM 687 C CA . GLY A 1 85 ? 8.727 19.203 -1.174 1 98.69 85 GLY A CA 1
ATOM 688 C C . GLY A 1 85 ? 7.566 18.375 -1.706 1 98.69 85 GLY A C 1
ATOM 689 O O . GLY A 1 85 ? 7.406 18.234 -2.92 1 98.69 85 GLY A O 1
ATOM 690 N N . GLY A 1 86 ? 6.762 17.781 -0.805 1 98.75 86 GLY A N 1
ATOM 691 C CA . GLY A 1 86 ? 5.523 17.141 -1.232 1 98.75 86 GLY A CA 1
ATOM 692 C C . GLY A 1 86 ? 4.41 18.141 -1.505 1 98.75 86 GLY A C 1
ATOM 693 O O . GLY A 1 86 ? 4.641 19.344 -1.526 1 98.75 86 GLY A O 1
ATOM 694 N N . GLN A 1 87 ? 3.23 17.578 -1.856 1 98.69 87 GLN A N 1
ATOM 695 C CA . GLN A 1 87 ? 2.051 18.391 -2.119 1 98.69 87 GLN A CA 1
ATOM 696 C C . GLN A 1 87 ? 0.811 17.797 -1.46 1 98.69 87 GLN A C 1
ATOM 698 O O . GLN A 1 87 ? 0.725 16.578 -1.271 1 98.69 87 GLN A O 1
ATOM 703 N N . ILE A 1 88 ? -0.095 18.703 -1.118 1 98.62 88 ILE A N 1
ATOM 704 C CA . ILE A 1 88 ? -1.432 18.281 -0.725 1 98.62 88 ILE A CA 1
ATOM 705 C C . ILE A 1 88 ? -2.354 18.281 -1.941 1 98.62 88 ILE A C 1
ATOM 707 O O . ILE A 1 88 ? -2.486 19.297 -2.625 1 98.62 88 ILE A O 1
ATOM 711 N N . ILE A 1 89 ? -2.977 17.156 -2.215 1 96.56 89 ILE A N 1
ATOM 712 C CA . ILE A 1 89 ? -3.809 17.125 -3.412 1 96.56 89 ILE A CA 1
ATOM 713 C C . ILE A 1 89 ? -5.281 17.047 -3.016 1 96.56 89 ILE A C 1
ATOM 715 O O . ILE A 1 89 ? -6.156 17.453 -3.777 1 96.56 89 ILE A O 1
ATOM 719 N N . VAL A 1 90 ? -5.613 16.453 -1.911 1 96.44 90 VAL A N 1
ATOM 720 C CA . VAL A 1 90 ? -6.918 16.5 -1.264 1 96.44 90 VAL A CA 1
ATOM 721 C C . VAL A 1 90 ? -6.773 17.062 0.151 1 96.44 90 VAL A C 1
ATOM 723 O O . VAL A 1 90 ? -6.102 16.453 0.994 1 96.44 90 VAL A O 1
ATOM 726 N N . PRO A 1 91 ? -7.328 18.203 0.345 1 97.69 91 PRO A N 1
ATOM 727 C CA . PRO A 1 91 ? -7.188 18.812 1.668 1 97.69 91 PRO A CA 1
ATOM 728 C C . PRO A 1 91 ? -7.828 17.984 2.775 1 97.69 91 PRO A C 1
ATOM 730 O O . PRO A 1 91 ? -8.625 17.078 2.492 1 97.69 91 PRO A O 1
ATOM 733 N N . LYS A 1 92 ? -7.445 18.359 3.963 1 97.94 92 LYS A N 1
ATOM 734 C CA . LYS A 1 92 ? -7.945 17.703 5.168 1 97.94 92 LYS A CA 1
ATOM 735 C C . LYS A 1 92 ? -9.469 17.641 5.164 1 97.94 92 LYS A C 1
ATOM 737 O O . LYS A 1 92 ? -10.141 18.625 4.859 1 97.94 92 LYS A O 1
ATOM 742 N N . MET A 1 93 ? -9.945 16.484 5.496 1 97.25 93 MET A N 1
ATOM 743 C CA . MET A 1 93 ? -11.383 16.266 5.637 1 97.25 93 MET A CA 1
ATOM 744 C C . MET A 1 93 ? -11.688 15.297 6.77 1 97.25 93 MET A C 1
ATOM 746 O O . MET A 1 93 ? -10.836 14.484 7.137 1 97.25 93 MET A O 1
ATOM 750 N N . ALA A 1 94 ? -12.969 15.297 7.227 1 96.5 94 ALA A N 1
ATOM 751 C CA . ALA A 1 94 ? -13.375 14.367 8.281 1 96.5 94 ALA A CA 1
ATOM 752 C C . ALA A 1 94 ? -13.906 13.07 7.691 1 96.5 94 ALA A C 1
ATOM 754 O O . ALA A 1 94 ? -14.664 13.086 6.719 1 96.5 94 ALA A O 1
ATOM 755 N N . ILE A 1 95 ? -13.461 12.023 8.133 1 95.19 95 ILE A N 1
ATOM 756 C CA . ILE A 1 95 ? -14.141 10.742 8.008 1 95.19 95 ILE A CA 1
ATOM 757 C C . ILE A 1 95 ? -14.906 10.43 9.297 1 95.19 95 ILE A C 1
ATOM 759 O O . ILE A 1 95 ? -14.297 10.141 10.328 1 95.19 95 ILE A O 1
ATOM 763 N N . PRO A 1 96 ? -16.172 10.445 9.219 1 93.12 96 PRO A N 1
ATOM 764 C CA . PRO A 1 96 ? -16.984 10.359 10.445 1 93.12 96 PRO A CA 1
ATOM 765 C C . PRO A 1 96 ? -16.656 9.125 11.273 1 93.12 96 PRO A C 1
ATOM 767 O O . PRO A 1 96 ? -16.594 8.016 10.742 1 93.12 96 PRO A O 1
ATOM 770 N N . LYS A 1 97 ? -16.375 9.414 12.562 1 92.5 97 LYS A N 1
ATOM 771 C CA . LYS A 1 97 ? -16.156 8.398 13.586 1 92.5 97 LYS A CA 1
ATOM 772 C C . LYS A 1 97 ? -14.828 7.684 13.367 1 92.5 97 LYS A C 1
ATOM 774 O O . LYS A 1 97 ? -14.547 6.668 14.008 1 92.5 97 LYS A O 1
ATOM 779 N N . VAL A 1 98 ? -14.086 8.156 12.445 1 95.12 98 VAL A N 1
ATOM 780 C CA . VAL A 1 98 ? -12.805 7.52 12.148 1 95.12 98 VAL A CA 1
ATOM 781 C C . VAL A 1 98 ? -11.672 8.5 12.422 1 95.12 98 VAL A C 1
ATOM 783 O O . VAL A 1 98 ? -10.758 8.203 13.203 1 95.12 98 VAL A O 1
ATOM 786 N N . GLY A 1 99 ? -11.68 9.656 11.727 1 97.81 99 GLY A N 1
ATOM 787 C CA . GLY A 1 99 ? -10.609 10.625 11.93 1 97.81 99 GLY A CA 1
ATOM 788 C C . GLY A 1 99 ? -10.523 11.656 10.82 1 97.81 99 GLY A C 1
ATOM 789 O O . GLY A 1 99 ? -11.508 11.93 10.133 1 97.81 99 GLY A O 1
ATOM 790 N N . TRP A 1 100 ? -9.352 12.383 10.789 1 98.56 100 TRP A N 1
ATOM 791 C CA . TRP A 1 100 ? -9.039 13.391 9.781 1 98.56 100 TRP A CA 1
ATOM 792 C C . TRP A 1 100 ? -8.125 12.828 8.703 1 98.56 100 TRP A C 1
ATOM 794 O O . TRP A 1 100 ? -7.102 12.203 9.016 1 98.56 100 TRP A O 1
ATOM 804 N N . PHE A 1 101 ? -8.484 13.031 7.441 1 98.5 101 PHE A N 1
ATOM 805 C CA . PHE A 1 101 ? -7.781 12.438 6.316 1 98.5 101 PHE A CA 1
ATOM 806 C C . PHE A 1 101 ? -7.352 13.508 5.316 1 98.5 101 PHE A C 1
ATOM 808 O O . PHE A 1 101 ? -8.039 14.516 5.145 1 98.5 101 PHE A O 1
ATOM 815 N N . ALA A 1 102 ? -6.25 13.312 4.68 1 98.62 102 ALA A N 1
ATOM 816 C CA . ALA A 1 102 ? -5.773 14.094 3.543 1 98.62 102 ALA A CA 1
ATOM 817 C C . ALA A 1 102 ? -5 13.219 2.562 1 98.62 102 ALA A C 1
ATOM 819 O O . ALA A 1 102 ? -4.488 12.164 2.934 1 98.62 102 ALA A O 1
ATOM 820 N N . GLN A 1 103 ? -5.027 13.609 1.328 1 98 103 GLN A N 1
ATOM 821 C CA . GLN A 1 103 ? -4.199 12.938 0.33 1 98 103 GLN A CA 1
ATOM 822 C C . GLN A 1 103 ? -3.078 13.852 -0.159 1 98 103 GLN A C 1
ATOM 824 O O . GLN A 1 103 ? -3.295 15.047 -0.369 1 98 103 GLN A O 1
ATOM 829 N N . CYS A 1 104 ? -1.94 13.242 -0.384 1 98.25 104 CYS A N 1
ATOM 830 C CA . CYS A 1 104 ? -0.752 14.008 -0.741 1 98.25 104 CYS A CA 1
ATOM 831 C C . CYS A 1 104 ? 0.081 13.266 -1.781 1 98.25 104 CYS A C 1
ATOM 833 O O . CYS A 1 104 ? -0.239 12.133 -2.148 1 98.25 104 CYS A O 1
ATOM 835 N N . THR A 1 105 ? 1.047 13.953 -2.322 1 98.38 105 THR A N 1
ATOM 836 C CA . THR A 1 105 ? 2.105 13.312 -3.098 1 98.38 105 THR A CA 1
ATOM 837 C C . THR A 1 105 ? 3.467 13.547 -2.449 1 98.38 105 THR A C 1
ATOM 839 O O . THR A 1 105 ? 3.689 14.578 -1.814 1 98.38 105 THR A O 1
ATOM 842 N N . ASP A 1 106 ? 4.328 12.555 -2.652 1 98.62 106 ASP A N 1
ATOM 843 C CA . ASP A 1 106 ? 5.715 12.758 -2.244 1 98.62 106 ASP A CA 1
ATOM 844 C C . ASP A 1 106 ? 6.488 13.547 -3.303 1 98.62 106 ASP A C 1
ATOM 846 O O . ASP A 1 106 ? 5.898 14.055 -4.258 1 98.62 106 ASP A O 1
ATOM 850 N N . THR A 1 107 ? 7.762 13.695 -3.172 1 98.56 107 THR A N 1
ATOM 851 C CA . THR A 1 107 ? 8.609 14.492 -4.047 1 98.56 107 THR A CA 1
ATOM 852 C C . THR A 1 107 ? 8.672 13.883 -5.445 1 98.56 107 THR A C 1
ATOM 854 O O . THR A 1 107 ? 9.141 14.523 -6.387 1 98.56 107 THR A O 1
ATOM 857 N N . GLU A 1 108 ? 8.281 12.656 -5.613 1 97.94 108 GLU A N 1
ATOM 858 C CA . GLU A 1 108 ? 8.336 11.93 -6.879 1 97.94 108 GLU A CA 1
ATOM 859 C C . GLU A 1 108 ? 6.945 11.766 -7.488 1 97.94 108 GLU A C 1
ATOM 861 O O . GLU A 1 108 ? 6.738 10.93 -8.367 1 97.94 108 GLU A O 1
ATOM 866 N N . MET A 1 109 ? 5.973 12.383 -6.895 1 96.5 109 MET A N 1
ATOM 867 C CA . MET A 1 109 ? 4.594 12.43 -7.367 1 96.5 109 MET A CA 1
ATOM 868 C C . MET A 1 109 ? 3.857 11.133 -7.043 1 96.5 109 MET A C 1
ATOM 870 O O . MET A 1 109 ? 2.83 10.836 -7.652 1 96.5 109 MET A O 1
ATOM 874 N N . ASN A 1 110 ? 4.395 10.344 -6.199 1 97.56 110 ASN A N 1
ATOM 875 C CA . ASN A 1 110 ? 3.619 9.219 -5.68 1 97.56 110 ASN A CA 1
ATOM 876 C C . ASN A 1 110 ? 2.521 9.695 -4.73 1 97.56 110 ASN A C 1
ATOM 878 O O . ASN A 1 110 ? 2.795 10.414 -3.771 1 97.56 110 ASN A O 1
ATOM 882 N N . ALA A 1 111 ? 1.348 9.258 -4.996 1 97.69 111 ALA A N 1
ATOM 883 C CA . ALA A 1 111 ? 0.218 9.633 -4.148 1 97.69 111 ALA A CA 1
ATOM 884 C C . ALA A 1 111 ? 0.126 8.727 -2.924 1 97.69 111 ALA A C 1
ATOM 886 O O . ALA A 1 111 ? 0.354 7.52 -3.021 1 97.69 111 ALA A O 1
ATOM 887 N N . PHE A 1 112 ? -0.207 9.312 -1.78 1 98.56 112 PHE A N 1
ATOM 888 C CA . PHE A 1 112 ? -0.49 8.586 -0.55 1 98.56 112 PHE A CA 1
ATOM 889 C C . PHE A 1 112 ? -1.398 9.398 0.365 1 98.56 112 PHE A C 1
ATOM 891 O O . PHE A 1 112 ? -1.554 10.609 0.18 1 98.56 112 PHE A O 1
ATOM 898 N N . GLY A 1 113 ? -2.053 8.711 1.315 1 98.62 113 GLY A N 1
ATOM 899 C CA . GLY A 1 113 ? -2.865 9.391 2.312 1 98.62 113 GLY A CA 1
ATOM 900 C C . GLY A 1 113 ? -2.186 9.5 3.664 1 98.62 113 GLY A C 1
ATOM 901 O O . GLY A 1 113 ? -1.285 8.711 3.977 1 98.62 113 GLY A O 1
ATOM 902 N N . ILE A 1 114 ? -2.609 10.453 4.43 1 98.88 114 ILE A N 1
ATOM 903 C CA . ILE A 1 114 ? -2.328 10.5 5.859 1 98.88 114 ILE A CA 1
ATOM 904 C C . ILE A 1 114 ? -3.637 10.578 6.641 1 98.88 114 ILE A C 1
ATOM 906 O O . ILE A 1 114 ? -4.617 11.156 6.164 1 98.88 114 ILE A O 1
ATOM 910 N N . ILE A 1 115 ? -3.598 10.016 7.836 1 98.81 115 ILE A N 1
ATOM 911 C CA . ILE A 1 115 ? -4.816 10.047 8.641 1 98.81 115 ILE A CA 1
ATOM 912 C C . ILE A 1 115 ? -4.457 10.211 10.117 1 98.81 115 ILE A C 1
ATOM 914 O O . ILE A 1 115 ? -3.496 9.617 10.602 1 98.81 115 ILE A O 1
ATOM 918 N N . GLU A 1 116 ? -5.109 11.078 10.75 1 98.81 116 GLU A N 1
ATOM 919 C CA . GLU A 1 116 ? -5.141 11.211 12.203 1 98.81 116 GLU A CA 1
ATOM 920 C C . GLU A 1 116 ? -6.41 10.602 12.789 1 98.81 116 GLU A C 1
ATOM 922 O O . GLU A 1 116 ? -7.516 11.078 12.523 1 98.81 116 GLU A O 1
ATOM 927 N N . MET A 1 117 ? -6.246 9.555 13.57 1 98 117 MET A N 1
ATOM 928 C CA . MET A 1 117 ? -7.406 8.898 14.164 1 98 117 MET A CA 1
ATOM 929 C C . MET A 1 117 ? -8.07 9.805 15.203 1 98 117 MET A C 1
ATOM 931 O O . MET A 1 117 ? -7.387 10.391 16.047 1 98 117 MET A O 1
ATOM 935 N N . ASP A 1 118 ? -9.328 9.953 15.039 1 97.75 118 ASP A N 1
ATOM 936 C CA . ASP A 1 118 ? -10.172 10.758 15.906 1 97.75 118 ASP A CA 1
ATOM 937 C C . ASP A 1 118 ? -11.625 10.289 15.844 1 97.75 118 ASP A C 1
ATOM 939 O O . ASP A 1 118 ? -12.375 10.68 14.945 1 97.75 118 ASP A O 1
ATOM 943 N N . ASP A 1 119 ? -12.07 9.539 16.828 1 94.56 119 ASP A N 1
ATOM 944 C CA . ASP A 1 119 ? -13.391 8.922 16.781 1 94.56 119 ASP A CA 1
ATOM 945 C C . ASP A 1 119 ? -14.492 9.969 16.922 1 94.56 119 ASP A C 1
ATOM 947 O O . ASP A 1 119 ? -15.68 9.648 16.797 1 94.56 119 ASP A O 1
ATOM 951 N N . LYS A 1 120 ? -14.078 11.203 17.172 1 95.88 120 LYS A N 1
ATOM 952 C CA . LYS A 1 120 ? -15.055 12.289 17.297 1 95.88 120 LYS A CA 1
ATOM 953 C C . LYS A 1 120 ? -15.117 13.125 16.031 1 95.88 120 LYS A C 1
ATOM 955 O O . LYS A 1 120 ? -15.922 14.055 15.93 1 95.88 120 LYS A O 1
ATOM 960 N N . ALA A 1 121 ? -14.312 12.773 15.117 1 93.25 121 ALA A N 1
ATOM 961 C CA . ALA A 1 121 ? -14.25 13.555 13.883 1 93.25 121 ALA A CA 1
ATOM 962 C C . ALA A 1 121 ? -15.609 13.609 13.195 1 93.25 121 ALA A C 1
ATOM 964 O O . ALA A 1 121 ? -16.281 12.586 13.047 1 93.25 121 ALA A O 1
ATOM 965 N N . LYS A 1 122 ? -16.125 14.805 12.922 1 86.94 122 LYS A N 1
ATOM 966 C CA . LYS A 1 122 ? -17.375 15.039 12.203 1 86.94 122 LYS A CA 1
ATOM 967 C C . LYS A 1 122 ? -17.297 16.312 11.359 1 86.94 122 LYS A C 1
ATOM 969 O O . LYS A 1 122 ? -16.562 17.25 11.703 1 86.94 122 LYS A O 1
ATOM 974 N N . MET B 1 1 ? -4.965 -16.703 5.414 1 92.75 1 MET B N 1
ATOM 975 C CA . MET B 1 1 ? -5.348 -15.609 4.527 1 92.75 1 MET B CA 1
ATOM 976 C C . MET B 1 1 ? -4.152 -14.711 4.223 1 92.75 1 MET B C 1
ATOM 978 O O . MET B 1 1 ? -3.562 -14.125 5.133 1 92.75 1 MET B O 1
ATOM 982 N N . PRO B 1 2 ? -3.678 -14.75 2.965 1 97.94 2 PRO B N 1
ATOM 983 C CA . PRO B 1 2 ? -2.535 -13.898 2.613 1 97.94 2 PRO B CA 1
ATOM 984 C C . PRO B 1 2 ? -2.822 -12.414 2.811 1 97.94 2 PRO B C 1
ATOM 986 O O . PRO B 1 2 ? -3.877 -11.922 2.4 1 97.94 2 PRO B O 1
ATOM 989 N N . ARG B 1 3 ? -1.903 -11.648 3.471 1 98.44 3 ARG B N 1
ATOM 990 C CA . ARG B 1 3 ? -2.109 -10.242 3.795 1 98.44 3 ARG B CA 1
ATOM 991 C C . ARG B 1 3 ? -1.114 -9.359 3.053 1 98.44 3 ARG B C 1
ATOM 993 O O . ARG B 1 3 ? -0.036 -9.812 2.668 1 98.44 3 ARG B O 1
ATOM 1000 N N . VAL B 1 4 ? -1.491 -8.078 2.82 1 98.75 4 VAL B N 1
ATOM 1001 C CA . VAL B 1 4 ? -0.534 -7.09 2.336 1 98.75 4 VAL B CA 1
ATOM 1002 C C . VAL B 1 4 ? 0.541 -6.852 3.395 1 98.75 4 VAL B C 1
ATOM 1004 O O . VAL B 1 4 ? 0.237 -6.434 4.516 1 98.75 4 VAL B O 1
ATOM 1007 N N . SER B 1 5 ? 1.816 -7.027 3 1 98 5 SER B N 1
ATOM 1008 C CA . SER B 1 5 ? 2.828 -7.039 4.051 1 98 5 SER B CA 1
ATOM 1009 C C . SER B 1 5 ? 4.023 -6.168 3.68 1 98 5 SER B C 1
ATOM 1011 O O . SER B 1 5 ? 4.957 -6.016 4.469 1 98 5 SER B O 1
ATOM 1013 N N . HIS B 1 6 ? 4.016 -5.688 2.482 1 98.62 6 HIS B N 1
ATOM 1014 C CA . HIS B 1 6 ? 5.145 -4.91 1.984 1 98.62 6 HIS B CA 1
ATOM 1015 C C . HIS B 1 6 ? 4.695 -3.885 0.949 1 98.62 6 HIS B C 1
ATOM 1017 O O . HIS B 1 6 ? 3.699 -4.094 0.255 1 98.62 6 HIS B O 1
ATOM 1023 N N . PHE B 1 7 ? 5.367 -2.725 0.926 1 98.81 7 PHE B N 1
ATOM 1024 C CA . PHE B 1 7 ? 5.152 -1.756 -0.143 1 98.81 7 PHE B CA 1
ATOM 1025 C C . PHE B 1 7 ? 6.469 -1.396 -0.82 1 98.81 7 PHE B C 1
ATOM 1027 O O . PHE B 1 7 ? 7.539 -1.547 -0.228 1 98.81 7 PHE B O 1
ATOM 1034 N N . ASP B 1 8 ? 6.371 -0.931 -2.072 1 98.44 8 ASP B N 1
ATOM 1035 C CA . ASP B 1 8 ? 7.531 -0.46 -2.82 1 98.44 8 ASP B CA 1
ATOM 1036 C C . ASP B 1 8 ? 7.289 0.937 -3.389 1 98.44 8 ASP B C 1
ATOM 1038 O O . ASP B 1 8 ? 6.277 1.176 -4.051 1 98.44 8 ASP B O 1
ATOM 1042 N N . ILE B 1 9 ? 8.164 1.803 -3.133 1 98.56 9 ILE B N 1
ATOM 1043 C CA . ILE B 1 9 ? 8.109 3.168 -3.643 1 98.56 9 ILE B CA 1
ATOM 1044 C C . ILE B 1 9 ? 9.016 3.303 -4.859 1 98.56 9 ILE B C 1
ATOM 1046 O O . ILE B 1 9 ? 10.242 3.168 -4.746 1 98.56 9 ILE B O 1
ATOM 1050 N N . PRO B 1 10 ? 8.414 3.531 -6 1 98.06 10 PRO B N 1
ATOM 1051 C CA . PRO B 1 10 ? 9.258 3.895 -7.145 1 98.06 10 PRO B CA 1
ATOM 1052 C C . PRO B 1 10 ? 9.758 5.336 -7.074 1 98.06 10 PRO B C 1
ATOM 1054 O O . PRO B 1 10 ? 9.023 6.227 -6.633 1 98.06 10 PRO B O 1
ATOM 1057 N N . SER B 1 11 ? 10.969 5.539 -7.516 1 98.06 11 SER B N 1
ATOM 1058 C CA . SER B 1 11 ? 11.523 6.879 -7.359 1 98.06 11 SER B CA 1
ATOM 1059 C C . SER B 1 11 ? 12.406 7.25 -8.547 1 98.06 11 SER B C 1
ATOM 1061 O O . SER B 1 11 ? 13.195 6.434 -9.023 1 98.06 11 SER B O 1
ATOM 1063 N N . ASP B 1 12 ? 12.211 8.484 -9.031 1 97.38 12 ASP B N 1
ATOM 1064 C CA . ASP B 1 12 ? 13.125 9.023 -10.031 1 97.38 12 ASP B CA 1
ATOM 1065 C C . ASP B 1 12 ? 14.461 9.422 -9.398 1 97.38 12 ASP B C 1
ATOM 1067 O O . ASP B 1 12 ? 15.516 9.305 -10.031 1 97.38 12 ASP B O 1
ATOM 1071 N N . ASN B 1 13 ? 14.469 9.898 -8.219 1 98.06 13 ASN B N 1
ATOM 1072 C CA . ASN B 1 13 ? 15.633 10.297 -7.434 1 98.06 13 ASN B CA 1
ATOM 1073 C C . ASN B 1 13 ? 15.602 9.703 -6.031 1 98.06 13 ASN B C 1
ATOM 1075 O O . ASN B 1 13 ? 15.07 10.312 -5.102 1 98.06 13 ASN B O 1
ATOM 1079 N N . PRO B 1 14 ? 16.234 8.555 -5.875 1 98.12 14 PRO B N 1
ATOM 1080 C CA . PRO B 1 14 ? 16.156 7.832 -4.602 1 98.12 14 PRO B CA 1
ATOM 1081 C C . PRO B 1 14 ? 16.703 8.648 -3.43 1 98.12 14 PRO B C 1
ATOM 1083 O O . PRO B 1 14 ? 16.172 8.57 -2.32 1 98.12 14 PRO B O 1
ATOM 1086 N N . GLU B 1 15 ? 17.719 9.383 -3.646 1 98.25 15 GLU B N 1
ATOM 1087 C CA . GLU B 1 15 ? 18.281 10.195 -2.568 1 98.25 15 GLU B CA 1
ATOM 1088 C C . GLU B 1 15 ? 17.266 11.227 -2.078 1 98.25 15 GLU B C 1
ATOM 1090 O O . GLU B 1 15 ? 17.094 11.414 -0.871 1 98.25 15 GLU B O 1
ATOM 1095 N N . ARG B 1 16 ? 16.672 11.891 -2.984 1 98.69 16 ARG B N 1
ATOM 1096 C CA . ARG B 1 16 ? 15.648 12.875 -2.641 1 98.69 16 ARG B CA 1
ATOM 1097 C C . ARG B 1 16 ? 14.461 12.211 -1.946 1 98.69 16 ARG B C 1
ATOM 1099 O O . ARG B 1 16 ? 13.922 12.75 -0.978 1 98.69 16 ARG B O 1
ATOM 1106 N N . THR B 1 17 ? 14.055 11.07 -2.465 1 98.75 17 THR B N 1
ATOM 1107 C CA . THR B 1 17 ? 12.953 10.312 -1.877 1 98.75 17 THR B CA 1
ATOM 1108 C C . THR B 1 17 ? 13.273 9.93 -0.436 1 98.75 17 THR B C 1
ATOM 1110 O O . THR B 1 17 ? 12.445 10.102 0.458 1 98.75 17 THR B O 1
ATOM 1113 N N . GLN B 1 18 ? 14.469 9.391 -0.224 1 98.81 18 GLN B N 1
ATOM 1114 C CA . GLN B 1 18 ? 14.883 9.008 1.121 1 98.81 18 GLN B CA 1
ATOM 1115 C C . GLN B 1 18 ? 14.852 10.195 2.07 1 98.81 18 GLN B C 1
ATOM 1117 O O . GLN B 1 18 ? 14.328 10.102 3.186 1 98.81 18 GLN B O 1
ATOM 1122 N N . LYS B 1 19 ? 15.398 11.281 1.655 1 98.88 19 LYS B N 1
ATOM 1123 C CA . LYS B 1 19 ? 15.422 12.484 2.477 1 98.88 19 LYS B CA 1
ATOM 1124 C C . LYS B 1 19 ? 14.016 12.906 2.875 1 98.88 19 LYS B C 1
ATOM 1126 O O . LYS B 1 19 ? 13.766 13.234 4.039 1 98.88 19 LYS B O 1
ATOM 1131 N N . PHE B 1 20 ? 13.125 12.883 1.938 1 98.94 20 PHE B N 1
ATOM 1132 C CA . PHE B 1 20 ? 11.734 13.258 2.174 1 98.94 20 PHE B CA 1
ATOM 1133 C C . PHE B 1 20 ? 11.125 12.414 3.285 1 98.94 20 PHE B C 1
ATOM 1135 O O . PHE B 1 20 ? 10.633 12.945 4.281 1 98.94 20 PHE B O 1
ATOM 1142 N N . TYR B 1 21 ? 11.172 11.133 3.162 1 98.94 21 TYR B N 1
ATOM 1143 C CA . TYR B 1 21 ? 10.484 10.242 4.098 1 98.94 21 TYR B CA 1
ATOM 1144 C C . TYR B 1 21 ? 11.203 10.211 5.441 1 98.94 21 TYR B C 1
ATOM 1146 O O . TYR B 1 21 ? 10.562 10.055 6.484 1 98.94 21 TYR B O 1
ATOM 1154 N N . LYS B 1 22 ? 12.562 10.375 5.441 1 98.81 22 LYS B N 1
ATOM 1155 C CA . LYS B 1 22 ? 13.297 10.508 6.695 1 98.81 22 LYS B CA 1
ATOM 1156 C C . LYS B 1 22 ? 12.836 11.742 7.473 1 98.81 22 LYS B C 1
ATOM 1158 O O . LYS B 1 22 ? 12.539 11.656 8.664 1 98.81 22 LYS B O 1
ATOM 1163 N N . GLU B 1 23 ? 12.742 12.797 6.777 1 98.81 23 GLU B N 1
ATOM 1164 C CA . GLU B 1 23 ? 12.445 14.07 7.43 1 98.81 23 GLU B CA 1
ATOM 1165 C C . GLU B 1 23 ? 10.977 14.164 7.82 1 98.81 23 GLU B C 1
ATOM 1167 O O . GLU B 1 23 ? 10.633 14.773 8.836 1 98.81 23 GLU B O 1
ATOM 1172 N N . VAL B 1 24 ? 10.125 13.656 7.043 1 98.88 24 VAL B N 1
ATOM 1173 C CA . VAL B 1 24 ? 8.695 13.797 7.309 1 98.88 24 VAL B CA 1
ATOM 1174 C C . VAL B 1 24 ? 8.258 12.75 8.328 1 98.88 24 VAL B C 1
ATOM 1176 O O . VAL B 1 24 ? 7.508 13.055 9.258 1 98.88 24 VAL B O 1
ATOM 1179 N N . PHE B 1 25 ? 8.734 11.477 8.18 1 98.81 25 PHE B N 1
ATOM 1180 C CA . PHE B 1 25 ? 8.141 10.398 8.953 1 98.81 25 PHE B CA 1
ATOM 1181 C C . PHE B 1 25 ? 9.188 9.703 9.805 1 98.81 25 PHE B C 1
ATOM 1183 O O . PHE B 1 25 ? 8.875 8.781 10.562 1 98.81 25 PHE B O 1
ATOM 1190 N N . ASP B 1 26 ? 10.438 10.062 9.688 1 98.62 26 ASP B N 1
ATOM 1191 C CA . ASP B 1 26 ? 11.547 9.5 10.453 1 98.62 26 ASP B CA 1
ATOM 1192 C C . ASP B 1 26 ? 11.828 8.055 10.039 1 98.62 26 ASP B C 1
ATOM 1194 O O . ASP B 1 26 ? 12.219 7.234 10.867 1 98.62 26 ASP B O 1
ATOM 1198 N N . TRP B 1 27 ? 11.555 7.715 8.82 1 98.81 27 TRP B N 1
ATOM 1199 C CA . TRP B 1 27 ? 11.836 6.371 8.328 1 98.81 27 TRP B CA 1
ATOM 1200 C C . TRP B 1 27 ? 13.336 6.168 8.141 1 98.81 27 TRP B C 1
ATOM 1202 O O . TRP B 1 27 ? 14.078 7.133 7.938 1 98.81 27 TRP B O 1
ATOM 1212 N N . LYS B 1 28 ? 13.711 4.945 8.219 1 98.75 28 LYS B N 1
ATOM 1213 C CA . LYS B 1 28 ? 15.102 4.562 8.016 1 98.75 28 LYS B CA 1
ATOM 1214 C C . LYS B 1 28 ? 15.273 3.758 6.734 1 98.75 28 LYS B C 1
ATOM 1216 O O . LYS B 1 28 ? 14.391 2.986 6.355 1 98.75 28 LYS B O 1
ATOM 1221 N N . PHE B 1 29 ? 16.391 3.93 6.129 1 98.56 29 PHE B N 1
ATOM 1222 C CA . PHE B 1 29 ? 16.688 3.289 4.855 1 98.56 29 PHE B CA 1
ATOM 1223 C C . PHE B 1 29 ? 18.031 2.568 4.918 1 98.56 29 PHE B C 1
ATOM 1225 O O . PHE B 1 29 ? 19.031 3.135 5.375 1 98.56 29 PHE B O 1
ATOM 1232 N N . GLU B 1 30 ? 18 1.35 4.492 1 98.12 30 GLU B N 1
ATOM 1233 C CA . GLU B 1 30 ? 19.219 0.55 4.41 1 98.12 30 GLU B CA 1
ATOM 1234 C C . GLU B 1 30 ? 19.391 -0.042 3.014 1 98.12 30 GLU B C 1
ATOM 1236 O O . GLU B 1 30 ? 18.484 -0.703 2.494 1 98.12 30 GLU B O 1
ATOM 1241 N N . LYS B 1 31 ? 20.578 0.184 2.492 1 96.75 31 LYS B N 1
ATOM 1242 C CA . LYS B 1 31 ? 20.859 -0.374 1.172 1 96.75 31 LYS B CA 1
ATOM 1243 C C . LYS B 1 31 ? 20.922 -1.898 1.221 1 96.75 31 LYS B C 1
ATOM 1245 O O . LYS B 1 31 ? 21.562 -2.471 2.1 1 96.75 31 LYS B O 1
ATOM 1250 N N . TRP B 1 32 ? 20.109 -2.438 0.314 1 94.25 32 TRP B N 1
ATOM 1251 C CA . TRP B 1 32 ? 20.125 -3.891 0.174 1 94.25 32 TRP B CA 1
ATOM 1252 C C . TRP B 1 32 ? 21.312 -4.348 -0.665 1 94.25 32 TRP B C 1
ATOM 1254 O O . TRP B 1 32 ? 21.641 -3.721 -1.674 1 94.25 32 TRP B O 1
ATOM 1264 N N . ASP B 1 33 ? 21.969 -5.477 -0.281 1 89 33 ASP B N 1
ATOM 1265 C CA . ASP B 1 33 ? 23.109 -6.027 -1 1 89 33 ASP B CA 1
ATOM 1266 C C . ASP B 1 33 ? 22.656 -6.977 -2.105 1 89 33 ASP B C 1
ATOM 1268 O O . ASP B 1 33 ? 22.781 -8.195 -1.974 1 89 33 ASP B O 1
ATOM 1272 N N . GLY B 1 34 ? 22.062 -6.48 -3.082 1 84.88 34 GLY B N 1
ATOM 1273 C CA . GLY B 1 34 ? 21.625 -7.242 -4.238 1 84.88 34 GLY B CA 1
ATOM 1274 C C . GLY B 1 34 ? 22.016 -6.605 -5.559 1 84.88 34 GLY B C 1
ATOM 1275 O O . GLY B 1 34 ? 22.766 -5.625 -5.586 1 84.88 34 GLY B O 1
ATOM 1276 N N . PRO B 1 35 ? 21.641 -7.141 -6.668 1 82.94 35 PRO B N 1
ATOM 1277 C CA . PRO B 1 35 ? 22.109 -6.742 -8 1 82.94 35 PRO B CA 1
ATOM 1278 C C . PRO B 1 35 ? 21.516 -5.406 -8.453 1 82.94 35 PRO B C 1
ATOM 1280 O O . PRO B 1 35 ? 22.047 -4.781 -9.375 1 82.94 35 PRO B O 1
ATOM 1283 N N . ILE B 1 36 ? 20.438 -5.074 -7.84 1 86 36 ILE B N 1
ATOM 1284 C CA . ILE B 1 36 ? 19.812 -3.812 -8.227 1 86 36 ILE B CA 1
ATOM 1285 C C . ILE B 1 36 ? 19.812 -2.848 -7.043 1 86 36 ILE B C 1
ATOM 1287 O O . ILE B 1 36 ? 19.859 -3.273 -5.887 1 86 36 ILE B O 1
ATOM 1291 N N . ASP B 1 37 ? 19.797 -1.614 -7.387 1 93.12 37 ASP B N 1
ATOM 1292 C CA . ASP B 1 37 ? 19.672 -0.622 -6.32 1 93.12 37 ASP B CA 1
ATOM 1293 C C . ASP B 1 37 ? 18.312 -0.699 -5.641 1 93.12 37 ASP B C 1
ATOM 1295 O O . ASP B 1 37 ? 17.281 -0.481 -6.277 1 93.12 37 ASP B O 1
ATOM 1299 N N . TYR B 1 38 ? 18.375 -1.019 -4.477 1 97.19 38 TYR B N 1
ATOM 1300 C CA . TYR B 1 38 ? 17.188 -1.183 -3.643 1 97.19 38 TYR B CA 1
ATOM 1301 C C . TYR B 1 38 ? 17.484 -0.816 -2.193 1 97.19 38 TYR B C 1
ATOM 1303 O O . TYR B 1 38 ? 18.547 -1.142 -1.67 1 97.19 38 TYR B O 1
ATOM 1311 N N . TRP B 1 39 ? 16.594 -0.148 -1.552 1 98.44 39 TRP B N 1
ATOM 1312 C CA . TRP B 1 39 ? 16.703 0.195 -0.137 1 98.44 39 TRP B CA 1
ATOM 1313 C C . TRP B 1 39 ? 15.539 -0.397 0.651 1 98.44 39 TRP B C 1
ATOM 1315 O O . TRP B 1 39 ? 14.375 -0.223 0.28 1 98.44 39 TRP B O 1
ATOM 1325 N N . VAL B 1 40 ? 15.875 -1.076 1.717 1 97.94 40 VAL B N 1
ATOM 1326 C CA . VAL B 1 40 ? 14.859 -1.533 2.652 1 97.94 40 VAL B CA 1
ATOM 1327 C C . VAL B 1 40 ? 14.383 -0.365 3.516 1 97.94 40 VAL B C 1
ATOM 1329 O O . VAL B 1 40 ? 15.203 0.408 4.023 1 97.94 40 VAL B O 1
ATOM 1332 N N . ILE B 1 41 ? 13.102 -0.259 3.594 1 98.69 41 ILE B N 1
ATOM 1333 C CA . ILE B 1 41 ? 12.516 0.806 4.402 1 98.69 41 ILE B CA 1
ATOM 1334 C C . ILE B 1 41 ? 12.039 0.237 5.734 1 98.69 41 ILE B C 1
ATOM 1336 O O . ILE B 1 41 ? 11.203 -0.667 5.766 1 98.69 41 ILE B O 1
ATOM 1340 N N . ASN B 1 42 ? 12.539 0.735 6.785 1 98.56 42 ASN B N 1
ATOM 1341 C CA . ASN B 1 42 ? 12.039 0.48 8.133 1 98.56 42 ASN B CA 1
ATOM 1342 C C . ASN B 1 42 ? 11.172 1.63 8.633 1 98.56 42 ASN B C 1
ATOM 1344 O O . ASN B 1 42 ? 11.648 2.756 8.781 1 98.56 42 ASN B O 1
ATOM 1348 N N . THR B 1 43 ? 9.891 1.311 8.875 1 98.5 43 THR B N 1
ATOM 1349 C CA . THR B 1 43 ? 8.961 2.367 9.242 1 98.5 43 THR B CA 1
ATOM 1350 C C . THR B 1 43 ? 8.727 2.375 10.75 1 98.5 43 THR B C 1
ATOM 1352 O O . THR B 1 43 ? 7.801 3.029 11.242 1 98.5 43 THR B O 1
ATOM 1355 N N . GLY B 1 44 ? 9.445 1.657 11.516 1 95.94 44 GLY B N 1
ATOM 1356 C CA . GLY B 1 44 ? 9.32 1.673 12.969 1 95.94 44 GLY B CA 1
ATOM 1357 C C . GLY B 1 44 ? 9.156 0.289 13.57 1 95.94 44 GLY B C 1
ATOM 1358 O O . GLY B 1 44 ? 9.531 -0.709 12.945 1 95.94 44 GLY B O 1
ATOM 1359 N N . SER B 1 45 ? 8.586 0.227 14.789 1 92.75 45 SER B N 1
ATOM 1360 C CA . SER B 1 45 ? 8.484 -1.014 15.555 1 92.75 45 SER B CA 1
ATOM 1361 C C . SER B 1 45 ? 7.445 -1.952 14.945 1 92.75 45 SER B C 1
ATOM 1363 O O . SER B 1 45 ? 6.324 -1.536 14.648 1 92.75 45 SER B O 1
ATOM 1365 N N . GLU B 1 46 ? 7.801 -3.217 14.906 1 88.5 46 GLU B N 1
ATOM 1366 C CA . GLU B 1 46 ? 6.898 -4.23 14.367 1 88.5 46 GLU B CA 1
ATOM 1367 C C . GLU B 1 46 ? 5.754 -4.523 15.336 1 88.5 46 GLU B C 1
ATOM 1369 O O . GLU B 1 46 ? 4.781 -5.184 14.969 1 88.5 46 GLU B O 1
ATOM 1374 N N . GLU B 1 47 ? 5.859 -4.023 16.484 1 87.94 47 GLU B N 1
ATOM 1375 C CA . GLU B 1 47 ? 4.809 -4.203 17.484 1 87.94 47 GLU B CA 1
ATOM 1376 C C . GLU B 1 47 ? 3.627 -3.277 17.219 1 87.94 47 GLU B C 1
ATOM 1378 O O . GLU B 1 47 ? 2.545 -3.465 17.781 1 87.94 47 GLU B O 1
ATOM 1383 N N . LYS B 1 48 ? 3.877 -2.299 16.469 1 89.44 48 LYS B N 1
ATOM 1384 C CA . LYS B 1 48 ? 2.816 -1.37 16.078 1 89.44 48 LYS B CA 1
ATOM 1385 C C . LYS B 1 48 ? 2.244 -1.721 14.711 1 89.44 48 LYS B C 1
ATOM 1387 O O . LYS B 1 48 ? 2.973 -2.174 13.828 1 89.44 48 LYS B O 1
ATOM 1392 N N . PRO B 1 49 ? 1.018 -1.455 14.57 1 92.81 49 PRO B N 1
ATOM 1393 C CA . PRO B 1 49 ? 0.408 -1.753 13.273 1 92.81 49 PRO B CA 1
ATOM 1394 C C . PRO B 1 49 ? 1.079 -1.008 12.125 1 92.81 49 PRO B C 1
ATOM 1396 O O . PRO B 1 49 ? 1.466 0.153 12.273 1 92.81 49 PRO B O 1
ATOM 1399 N N . GLY B 1 50 ? 1.217 -1.744 11.07 1 97.44 50 GLY B N 1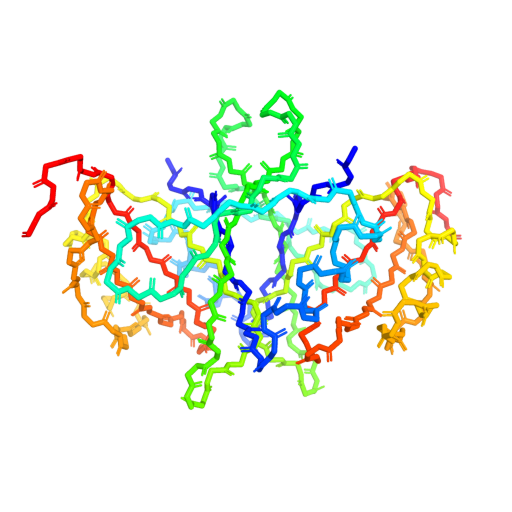
ATOM 1400 C CA . GLY B 1 50 ? 1.827 -1.178 9.883 1 97.44 50 GLY B CA 1
ATOM 1401 C C . GLY B 1 50 ? 2.793 -2.127 9.195 1 97.44 50 GLY B C 1
ATOM 1402 O O . GLY B 1 50 ? 3.01 -3.246 9.664 1 97.44 50 GLY B O 1
ATOM 1403 N N . ILE B 1 51 ? 3.373 -1.622 8.078 1 98.12 51 ILE B N 1
ATOM 1404 C CA . ILE B 1 51 ? 4.262 -2.486 7.309 1 98.12 51 ILE B CA 1
ATOM 1405 C C . ILE B 1 51 ? 5.516 -1.71 6.906 1 98.12 51 ILE B C 1
ATOM 1407 O O . ILE B 1 51 ? 5.516 -0.477 6.91 1 98.12 51 ILE B O 1
ATOM 1411 N N . ASN B 1 52 ? 6.555 -2.486 6.641 1 98.44 52 ASN B N 1
ATOM 1412 C CA . ASN B 1 52 ? 7.785 -1.964 6.059 1 98.44 52 ASN B CA 1
ATOM 1413 C C . ASN B 1 52 ? 7.766 -2.041 4.535 1 98.44 52 ASN B C 1
ATOM 1415 O O . ASN B 1 52 ? 6.793 -2.521 3.947 1 98.44 52 ASN B O 1
ATOM 1419 N N . GLY B 1 53 ? 8.789 -1.443 3.904 1 98.44 53 GLY B N 1
ATOM 1420 C CA . GLY B 1 53 ? 8.766 -1.41 2.451 1 98.44 53 GLY B CA 1
ATOM 1421 C C . GLY B 1 53 ? 10.141 -1.352 1.827 1 98.44 53 GLY B C 1
ATOM 1422 O O . GLY B 1 53 ? 11.133 -1.755 2.449 1 98.44 53 GLY B O 1
ATOM 1423 N N . GLY B 1 54 ? 10.094 -1.008 0.565 1 98.5 54 GLY B N 1
ATOM 1424 C CA . GLY B 1 54 ? 11.305 -0.829 -0.22 1 98.5 54 GLY B CA 1
ATOM 1425 C C . GLY B 1 54 ? 11.242 0.369 -1.147 1 98.5 54 GLY B C 1
ATOM 1426 O O . GLY B 1 54 ? 10.164 0.931 -1.373 1 98.5 54 GLY B O 1
ATOM 1427 N N . LEU B 1 55 ? 12.375 0.769 -1.567 1 98.56 55 LEU B N 1
ATOM 1428 C CA . LEU B 1 55 ? 12.578 1.88 -2.49 1 98.56 55 LEU B CA 1
ATOM 1429 C C . LEU B 1 55 ? 13.492 1.474 -3.643 1 98.56 55 LEU B C 1
ATOM 1431 O O . LEU B 1 55 ? 14.516 0.815 -3.426 1 98.56 55 LEU B O 1
ATOM 1435 N N . SER B 1 56 ? 13.109 1.743 -4.793 1 97.56 56 SER B N 1
ATOM 1436 C CA . SER B 1 56 ? 13.953 1.483 -5.957 1 97.56 56 SER B CA 1
ATOM 1437 C C . SER B 1 56 ? 13.742 2.543 -7.035 1 97.56 56 SER B C 1
ATOM 1439 O O . SER B 1 56 ? 12.805 3.34 -6.957 1 97.56 56 SER B O 1
ATOM 1441 N N . LYS B 1 57 ? 14.625 2.482 -7.996 1 96.5 57 LYS B N 1
ATOM 1442 C CA 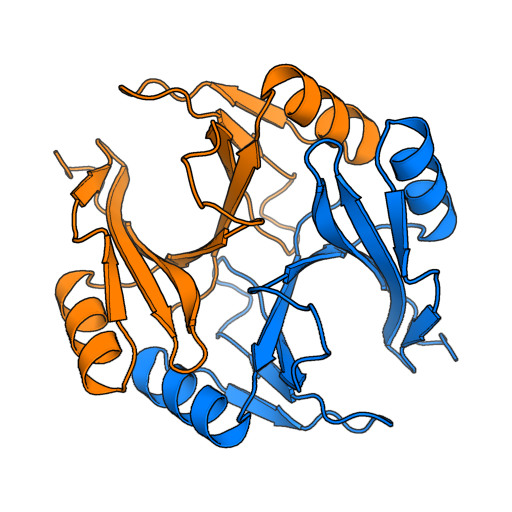. LYS B 1 57 ? 14.461 3.361 -9.148 1 96.5 57 LYS B CA 1
ATOM 1443 C C . LYS B 1 57 ? 13.227 2.967 -9.969 1 96.5 57 LYS B C 1
ATOM 1445 O O . LYS B 1 57 ? 12.977 1.779 -10.18 1 96.5 57 LYS B O 1
ATOM 1450 N N . ARG B 1 58 ? 12.625 4.059 -10.352 1 96.38 58 ARG B N 1
ATOM 1451 C CA . ARG B 1 58 ? 11.422 3.871 -11.156 1 96.38 58 ARG B CA 1
ATOM 1452 C C . ARG B 1 58 ? 11.766 3.271 -12.523 1 96.38 58 ARG B C 1
ATOM 1454 O O . ARG B 1 58 ? 12.711 3.709 -13.18 1 96.38 58 ARG B O 1
ATOM 1461 N N . ILE B 1 59 ? 11 2.227 -12.875 1 91.19 59 ILE B N 1
ATOM 1462 C CA . ILE B 1 59 ? 11.133 1.697 -14.227 1 91.19 59 ILE B CA 1
ATOM 1463 C C . ILE B 1 59 ? 10.109 2.367 -15.141 1 91.19 59 ILE B C 1
ATOM 1465 O O . ILE B 1 59 ? 9.078 2.863 -14.68 1 91.19 59 ILE B O 1
ATOM 1469 N N . PRO B 1 60 ? 10.383 2.393 -16.422 1 89.25 60 PRO B N 1
ATOM 1470 C CA . PRO B 1 60 ? 9.445 3.033 -17.344 1 89.25 60 PRO B CA 1
ATOM 1471 C C . PRO B 1 60 ? 8.023 2.484 -17.219 1 89.25 60 PRO B C 1
ATOM 1473 O O . PRO B 1 60 ? 7.828 1.267 -17.188 1 89.25 60 PRO B O 1
ATOM 1476 N N . GLY B 1 61 ? 7.086 3.42 -17.078 1 86.19 61 GLY B N 1
ATOM 1477 C CA . GLY B 1 61 ? 5.691 3.006 -17.031 1 86.19 61 GLY B CA 1
ATOM 1478 C C . GLY B 1 61 ? 5.199 2.732 -15.625 1 86.19 61 GLY B C 1
ATOM 1479 O O . GLY B 1 61 ? 3.994 2.627 -15.391 1 86.19 61 GLY B O 1
ATOM 1480 N N . GLN B 1 62 ? 6.102 2.592 -14.734 1 90.19 62 GLN B N 1
ATOM 1481 C CA . GLN B 1 62 ? 5.711 2.32 -13.352 1 90.19 62 GLN B CA 1
ATOM 1482 C C . GLN B 1 62 ? 5.086 3.553 -12.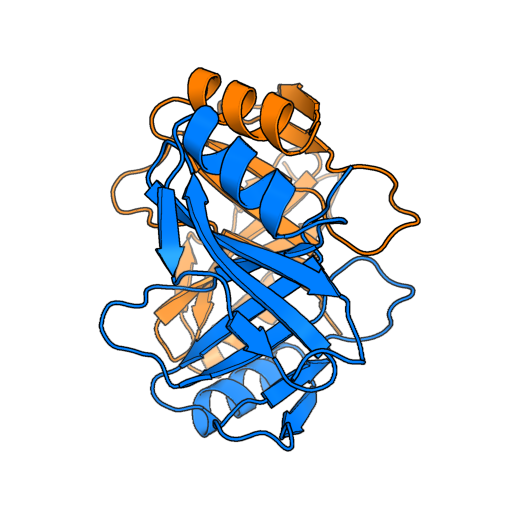703 1 90.19 62 GLN B C 1
ATOM 1484 O O . GLN B 1 62 ? 5.676 4.637 -12.719 1 90.19 62 GLN B O 1
ATOM 1489 N N . ILE B 1 63 ? 3.867 3.281 -12.18 1 89.19 63 ILE B N 1
ATOM 1490 C CA . ILE B 1 63 ? 3.15 4.406 -11.594 1 89.19 63 ILE B CA 1
ATOM 1491 C C . ILE B 1 63 ? 2.785 4.09 -10.141 1 89.19 63 ILE B C 1
ATOM 1493 O O . ILE B 1 63 ? 2.174 3.055 -9.859 1 89.19 63 ILE B O 1
ATOM 1497 N N . GLY B 1 64 ? 3.281 4.98 -9.281 1 94.44 64 GLY B N 1
ATOM 1498 C CA . GLY B 1 64 ? 2.775 4.977 -7.918 1 94.44 64 GLY B CA 1
ATOM 1499 C C . GLY B 1 64 ? 3.383 3.885 -7.059 1 94.44 64 GLY B C 1
ATOM 1500 O O . GLY B 1 64 ? 4.219 3.111 -7.527 1 94.44 64 GLY B O 1
ATOM 1501 N N . ILE B 1 65 ? 3.025 3.818 -5.801 1 97.94 65 ILE B N 1
ATOM 1502 C CA . ILE B 1 65 ? 3.455 2.836 -4.812 1 97.94 65 ILE B CA 1
ATOM 1503 C C . ILE B 1 65 ? 2.723 1.516 -5.043 1 97.94 65 ILE B C 1
ATOM 1505 O O . ILE B 1 65 ? 1.519 1.504 -5.309 1 97.94 65 ILE B O 1
ATOM 1509 N N . THR B 1 66 ? 3.465 0.456 -4.957 1 98 66 THR B N 1
ATOM 1510 C CA . THR B 1 66 ? 2.859 -0.854 -5.168 1 98 66 THR B CA 1
ATOM 1511 C C . THR B 1 66 ? 2.947 -1.702 -3.904 1 98 66 THR B C 1
ATOM 1513 O O . THR B 1 66 ? 3.959 -1.675 -3.201 1 98 66 THR B O 1
ATOM 1516 N N . ASN B 1 67 ? 1.89 -2.492 -3.65 1 98.75 67 ASN B N 1
ATOM 1517 C CA . ASN B 1 67 ? 1.839 -3.381 -2.494 1 98.75 67 ASN B CA 1
ATOM 1518 C C . ASN B 1 67 ? 2.143 -4.824 -2.883 1 98.75 67 ASN B C 1
ATOM 1520 O O . ASN B 1 67 ? 1.877 -5.234 -4.012 1 98.75 67 ASN B O 1
ATOM 1524 N N . THR B 1 68 ? 2.664 -5.527 -1.973 1 98.81 68 THR B N 1
ATOM 1525 C CA . THR B 1 68 ? 2.957 -6.941 -2.17 1 98.81 68 THR B CA 1
ATOM 1526 C C . THR B 1 68 ? 2.256 -7.789 -1.114 1 98.81 68 THR B C 1
ATOM 1528 O O . THR B 1 68 ? 2.248 -7.441 0.068 1 98.81 68 THR B O 1
ATOM 1531 N N . ILE B 1 69 ? 1.645 -8.836 -1.585 1 98.88 69 ILE B N 1
ATOM 1532 C CA . ILE B 1 69 ? 0.958 -9.797 -0.729 1 98.88 69 ILE B CA 1
ATOM 1533 C C . ILE B 1 69 ? 1.828 -11.039 -0.548 1 98.88 69 ILE B C 1
ATOM 1535 O O . ILE B 1 69 ? 2.275 -11.641 -1.528 1 98.88 69 ILE B O 1
ATOM 1539 N N . THR B 1 70 ? 2.072 -11.43 0.723 1 98.56 70 THR B N 1
ATOM 1540 C CA . THR B 1 70 ? 2.822 -12.648 0.994 1 98.56 70 THR B CA 1
ATOM 1541 C C . THR B 1 70 ? 1.922 -13.875 0.87 1 98.56 70 THR B C 1
ATOM 1543 O O . THR B 1 70 ? 0.887 -13.961 1.534 1 98.56 70 THR B O 1
ATOM 1546 N N . VAL B 1 71 ? 2.324 -14.797 0.067 1 98.69 71 VAL B N 1
ATOM 1547 C CA . VAL B 1 71 ? 1.515 -15.984 -0.189 1 98.69 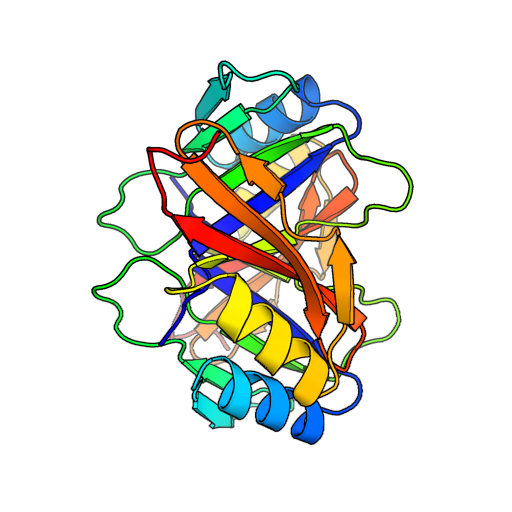71 VAL B CA 1
ATOM 1548 C C . VAL B 1 71 ? 2.318 -17.234 0.143 1 98.69 71 VAL B C 1
ATOM 1550 O O . VAL B 1 71 ? 3.551 -17.219 0.087 1 98.69 71 VAL B O 1
ATOM 1553 N N . PRO B 1 72 ? 1.607 -18.344 0.478 1 98.44 72 PRO B N 1
ATOM 1554 C CA . PRO B 1 72 ? 2.318 -19.578 0.819 1 98.44 72 PRO B CA 1
ATOM 1555 C C . PRO B 1 72 ? 2.922 -20.266 -0.402 1 98.44 72 PRO B C 1
ATOM 1557 O O . PRO B 1 72 ? 3.879 -21.031 -0.272 1 98.44 72 PRO B O 1
ATOM 1560 N N . SER B 1 73 ? 2.408 -20.047 -1.601 1 98.75 73 SER B N 1
ATOM 1561 C CA . SER B 1 73 ? 2.885 -20.656 -2.838 1 98.75 73 SER B CA 1
ATOM 1562 C C . SER B 1 73 ? 2.729 -19.703 -4.02 1 98.75 73 SER B C 1
ATOM 1564 O O . SER B 1 73 ? 1.609 -19.391 -4.43 1 98.75 73 SER B O 1
ATOM 1566 N N . ILE B 1 74 ? 3.838 -19.344 -4.59 1 98.62 74 ILE B N 1
ATOM 1567 C CA . ILE B 1 74 ? 3.828 -18.391 -5.695 1 98.62 74 ILE B CA 1
ATOM 1568 C C . ILE B 1 74 ? 3.133 -19 -6.902 1 98.62 74 ILE B C 1
ATOM 1570 O O . ILE B 1 74 ? 2.355 -18.344 -7.59 1 98.62 74 ILE B O 1
ATOM 1574 N N . ASP B 1 75 ? 3.34 -20.25 -7.141 1 98.62 75 ASP B N 1
ATOM 1575 C CA . ASP B 1 75 ? 2.779 -20.922 -8.305 1 98.62 75 ASP B CA 1
ATOM 1576 C C . ASP B 1 75 ? 1.266 -21.078 -8.172 1 98.62 75 ASP B C 1
ATOM 1578 O O . ASP B 1 75 ? 0.524 -20.797 -9.117 1 98.62 75 ASP B O 1
ATOM 1582 N N . GLU B 1 76 ? 0.821 -21.531 -7.039 1 98.69 76 GLU B N 1
ATOM 1583 C CA . GLU B 1 76 ? -0.607 -21.719 -6.812 1 98.69 76 GLU B CA 1
ATOM 1584 C C . GLU B 1 76 ? -1.375 -20.406 -6.93 1 98.69 76 GLU B C 1
ATOM 1586 O O . GLU B 1 76 ? -2.416 -20.359 -7.59 1 98.69 76 GLU B O 1
ATOM 1591 N N . PHE B 1 77 ? -0.846 -19.406 -6.371 1 98.88 77 PHE B N 1
ATOM 1592 C CA . PHE B 1 77 ? -1.581 -18.156 -6.34 1 98.88 77 PHE B CA 1
ATOM 1593 C C . PHE B 1 77 ? -1.488 -17.438 -7.68 1 98.88 77 PHE B C 1
ATOM 1595 O O . PHE B 1 77 ? -2.428 -16.75 -8.094 1 98.88 77 PHE B O 1
ATOM 1602 N N . SER B 1 78 ? -0.378 -17.562 -8.352 1 98.81 78 SER B N 1
ATOM 1603 C CA . SER B 1 78 ? -0.318 -17.047 -9.719 1 98.81 78 SER B CA 1
ATOM 1604 C C . SER B 1 78 ? -1.403 -17.656 -10.586 1 98.81 78 SER B C 1
ATOM 1606 O O . SER B 1 78 ? -2.092 -16.953 -11.328 1 98.81 78 SER B O 1
ATOM 1608 N N . LYS B 1 79 ? -1.509 -18.938 -10.477 1 98.69 79 LYS B N 1
ATOM 1609 C CA . LYS B 1 79 ? -2.535 -19.641 -11.242 1 98.69 79 LYS B CA 1
ATOM 1610 C C . LYS B 1 79 ? -3.932 -19.156 -10.852 1 98.69 79 LYS B C 1
ATOM 1612 O O . LYS B 1 79 ? -4.77 -18.906 -11.719 1 98.69 79 LYS B O 1
ATOM 1617 N N . LYS B 1 80 ? -4.168 -19.125 -9.594 1 98.75 80 LYS B N 1
ATOM 1618 C CA . LYS B 1 80 ? -5.461 -18.688 -9.078 1 98.75 80 LYS B CA 1
ATOM 1619 C C . LYS B 1 80 ? -5.805 -17.281 -9.57 1 98.75 80 LYS B C 1
ATOM 1621 O O . LYS B 1 80 ? -6.953 -17 -9.93 1 98.75 80 LYS B O 1
ATOM 1626 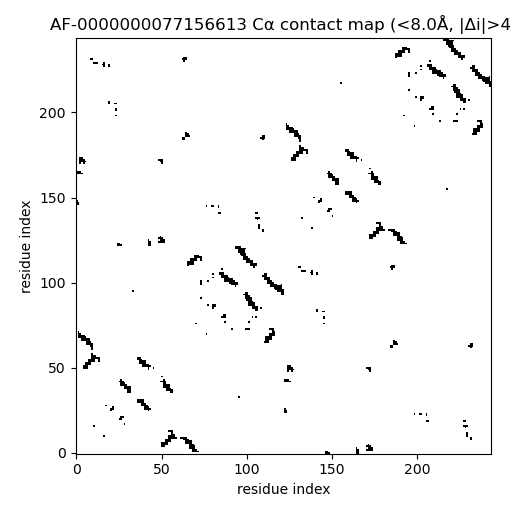N N . ILE B 1 81 ? -4.852 -16.344 -9.539 1 98.88 81 ILE B N 1
ATOM 1627 C CA . ILE B 1 81 ? -5.039 -14.961 -9.969 1 98.88 81 ILE B CA 1
ATOM 1628 C C . ILE B 1 81 ? -5.504 -14.938 -11.43 1 98.88 81 ILE B C 1
ATOM 1630 O O . ILE B 1 81 ? -6.48 -14.266 -11.766 1 98.88 81 ILE B O 1
ATOM 1634 N N . VAL B 1 82 ? -4.867 -15.664 -12.234 1 98.88 82 VAL B N 1
ATOM 1635 C CA . VAL B 1 82 ? -5.219 -15.703 -13.648 1 98.88 82 VAL B CA 1
ATOM 1636 C C . VAL B 1 82 ? -6.594 -16.344 -13.82 1 98.88 82 VAL B C 1
ATOM 1638 O O . VAL B 1 82 ? -7.441 -15.828 -14.555 1 98.88 82 VAL B O 1
ATOM 1641 N N . GLU B 1 83 ? -6.844 -17.422 -13.141 1 98.88 83 GLU B N 1
ATOM 1642 C CA . GLU B 1 83 ? -8.117 -18.141 -13.227 1 98.88 83 GLU B CA 1
ATOM 1643 C C . GLU B 1 83 ? -9.281 -17.234 -12.836 1 98.88 83 GLU B C 1
ATOM 1645 O O . GLU B 1 83 ? -10.398 -17.391 -13.344 1 98.88 83 GLU B O 1
ATOM 1650 N N . LYS B 1 84 ? -8.984 -16.328 -12 1 98.81 84 LYS B N 1
ATOM 1651 C CA . LYS B 1 84 ? -10.078 -15.516 -11.469 1 98.81 84 LYS B CA 1
ATOM 1652 C C . LYS B 1 84 ? -10.133 -14.156 -12.156 1 98.81 84 LYS B C 1
ATOM 1654 O O . LYS B 1 84 ? -10.82 -13.25 -11.688 1 98.81 84 LYS B O 1
ATOM 1659 N N . GLY B 1 85 ? -9.406 -13.984 -13.203 1 98.69 85 GLY B N 1
ATOM 1660 C CA . GLY B 1 85 ? -9.609 -12.828 -14.062 1 98.69 85 GLY B CA 1
ATOM 1661 C C . GLY B 1 85 ? -8.492 -11.812 -13.969 1 98.69 85 GLY B C 1
ATOM 1662 O O . GLY B 1 85 ? -8.5 -10.797 -14.672 1 98.69 85 GLY B O 1
ATOM 1663 N N . GLY B 1 86 ? -7.516 -12.031 -13.047 1 98.75 86 GLY B N 1
ATOM 1664 C CA . GLY B 1 86 ? -6.316 -11.203 -13.031 1 98.75 86 GLY B CA 1
ATOM 1665 C C . GLY B 1 86 ? -5.32 -11.586 -14.109 1 98.75 86 GLY B C 1
ATOM 1666 O O . GLY B 1 86 ? -5.629 -12.391 -14.992 1 98.75 86 GLY B O 1
ATOM 1667 N N . GLN B 1 87 ? -4.168 -10.867 -14.086 1 98.69 87 GLN B N 1
ATOM 1668 C CA . GLN B 1 87 ? -3.096 -11.133 -15.039 1 98.69 87 GLN B CA 1
ATOM 1669 C C . GLN B 1 87 ? -1.735 -11.156 -14.344 1 98.69 87 GLN B C 1
ATOM 1671 O O . GLN B 1 87 ? -1.545 -10.492 -13.32 1 98.69 87 GLN B O 1
ATOM 1676 N N . ILE B 1 88 ? -0.854 -11.953 -14.938 1 98.62 88 ILE B N 1
ATOM 1677 C CA . ILE B 1 88 ? 0.552 -11.875 -14.555 1 98.62 88 ILE B CA 1
ATOM 1678 C C . ILE B 1 88 ? 1.287 -10.914 -15.484 1 98.62 88 ILE B C 1
ATOM 1680 O O . ILE B 1 88 ? 1.253 -11.062 -16.703 1 98.62 88 ILE B O 1
ATOM 1684 N N . ILE B 1 89 ? 1.93 -9.922 -14.93 1 96.56 89 ILE B N 1
ATOM 1685 C CA . ILE B 1 89 ? 2.582 -8.945 -15.789 1 96.56 89 ILE B CA 1
ATOM 1686 C C . ILE B 1 89 ? 4.098 -9.109 -15.695 1 96.56 89 ILE B C 1
ATOM 1688 O O . ILE B 1 89 ? 4.824 -8.766 -16.641 1 96.56 89 ILE B O 1
ATOM 1692 N N . VAL B 1 90 ? 4.629 -9.5 -14.578 1 96.5 90 VAL B N 1
ATOM 1693 C CA . VAL B 1 90 ? 6.008 -9.938 -14.391 1 96.5 90 VAL B CA 1
ATOM 1694 C C . VAL B 1 90 ? 6.031 -11.367 -13.867 1 96.5 90 VAL B C 1
ATOM 1696 O O . VAL B 1 90 ? 5.531 -11.641 -12.766 1 96.5 90 VAL B O 1
ATOM 1699 N N . PRO B 1 91 ? 6.527 -12.242 -14.664 1 97.75 91 PRO B N 1
ATOM 1700 C CA . PRO B 1 91 ? 6.539 -13.641 -14.242 1 97.75 91 PRO B CA 1
ATOM 1701 C C . PRO B 1 91 ? 7.395 -13.875 -12.992 1 97.75 91 PRO B C 1
ATOM 1703 O O . PRO B 1 91 ? 8.195 -13.008 -12.617 1 97.75 91 PRO B O 1
ATOM 1706 N N . LYS B 1 92 ? 7.16 -15.039 -12.461 1 97.94 92 LYS B N 1
ATOM 1707 C CA . LYS B 1 92 ? 7.871 -15.477 -11.266 1 97.94 92 LYS B CA 1
ATOM 1708 C C . LYS B 1 92 ? 9.383 -15.328 -11.438 1 97.94 92 LYS B C 1
ATOM 1710 O O . LYS B 1 92 ? 9.93 -15.719 -12.477 1 97.94 92 LYS B O 1
ATOM 1715 N N . MET B 1 93 ? 9.992 -14.766 -10.43 1 97.25 93 MET B N 1
ATOM 1716 C CA . MET B 1 93 ? 11.445 -14.633 -10.398 1 97.25 93 MET B CA 1
ATOM 1717 C C . MET B 1 93 ? 11.977 -14.812 -8.977 1 97.25 93 MET B C 1
ATOM 1719 O O . MET B 1 93 ? 11.25 -14.602 -8.008 1 97.25 93 MET B O 1
ATOM 1723 N N . ALA B 1 94 ? 13.305 -15.078 -8.859 1 96.5 94 ALA B N 1
ATOM 1724 C CA . ALA B 1 94 ? 13.922 -15.219 -7.547 1 96.5 94 ALA B CA 1
ATOM 1725 C C . ALA B 1 94 ? 14.445 -13.883 -7.039 1 96.5 94 ALA B C 1
ATOM 1727 O O . ALA B 1 94 ? 15.047 -13.117 -7.793 1 96.5 94 ALA B O 1
ATOM 1728 N N . ILE B 1 95 ? 14.141 -13.555 -5.91 1 95.19 95 ILE B N 1
ATOM 1729 C CA . ILE B 1 95 ? 14.883 -12.562 -5.141 1 95.19 95 ILE B CA 1
ATOM 1730 C C . ILE B 1 95 ? 15.844 -13.266 -4.184 1 95.19 95 ILE B C 1
ATOM 1732 O O . ILE B 1 95 ? 15.422 -13.883 -3.205 1 95.19 95 ILE B O 1
ATOM 1736 N N . PRO B 1 96 ? 17.078 -13.141 -4.438 1 93.06 96 PRO B N 1
ATOM 1737 C CA . PRO B 1 96 ? 18.062 -13.945 -3.697 1 93.06 96 PRO B CA 1
ATOM 1738 C C . PRO B 1 96 ? 17.953 -13.758 -2.186 1 93.06 96 PRO B C 1
ATOM 1740 O O . PRO B 1 96 ? 17.891 -12.625 -1.701 1 93.06 96 PRO B O 1
ATOM 1743 N N . LYS B 1 97 ? 17.844 -14.922 -1.514 1 92.38 97 LYS B N 1
ATOM 1744 C CA . LYS B 1 97 ? 17.844 -15.016 -0.057 1 92.38 97 LYS B CA 1
ATOM 1745 C C . LYS B 1 97 ? 16.547 -14.469 0.527 1 92.38 97 LYS B C 1
ATOM 1747 O O . LYS B 1 97 ? 16.422 -14.297 1.742 1 92.38 97 LYS B O 1
ATOM 1752 N N . VAL B 1 98 ? 15.656 -14.156 -0.314 1 95.06 98 VAL B N 1
ATOM 1753 C CA . VAL B 1 98 ? 14.391 -13.602 0.159 1 95.06 98 VAL B CA 1
ATOM 1754 C C . VAL B 1 98 ? 13.242 -14.539 -0.226 1 95.06 98 VAL B C 1
ATOM 1756 O O . VAL B 1 98 ? 12.484 -14.984 0.635 1 95.06 98 VAL B O 1
ATOM 1759 N N . GLY B 1 99 ? 13.07 -14.773 -1.546 1 97.81 99 GLY B N 1
ATOM 1760 C CA . GLY B 1 99 ? 11.992 -15.641 -1.978 1 97.81 99 GLY B CA 1
ATOM 1761 C C . GLY B 1 99 ? 11.672 -15.508 -3.453 1 97.81 99 GLY B C 1
ATOM 1762 O O . GLY B 1 99 ? 12.523 -15.109 -4.246 1 97.81 99 GLY B O 1
ATOM 1763 N N . TRP B 1 100 ? 10.453 -16.047 -3.848 1 98.56 100 TRP B N 1
ATOM 1764 C CA . TRP B 1 100 ? 9.93 -15.977 -5.211 1 98.56 100 TRP B CA 1
ATOM 1765 C C . TRP B 1 100 ? 8.906 -14.859 -5.348 1 98.56 100 TRP B C 1
ATOM 1767 O O . TRP B 1 100 ? 7.988 -14.742 -4.527 1 98.56 100 TRP B O 1
ATOM 1777 N N . PHE B 1 101 ? 9.062 -14.031 -6.375 1 98.5 101 PHE B N 1
ATOM 1778 C CA . PHE B 1 101 ? 8.234 -12.844 -6.559 1 98.5 101 PHE B CA 1
ATOM 1779 C C . PHE B 1 101 ? 7.598 -12.836 -7.941 1 98.5 101 PHE B C 1
ATOM 1781 O O . PHE B 1 101 ? 8.188 -13.328 -8.906 1 98.5 101 PHE B O 1
ATOM 1788 N N . ALA B 1 102 ? 6.426 -12.297 -8.055 1 98.62 102 ALA B N 1
ATOM 1789 C CA . ALA B 1 102 ? 5.734 -12 -9.305 1 98.62 102 ALA B CA 1
ATOM 1790 C C . ALA B 1 102 ? 4.883 -10.742 -9.18 1 98.62 102 ALA B C 1
ATOM 1792 O O . ALA B 1 102 ? 4.504 -10.352 -8.07 1 98.62 102 ALA B O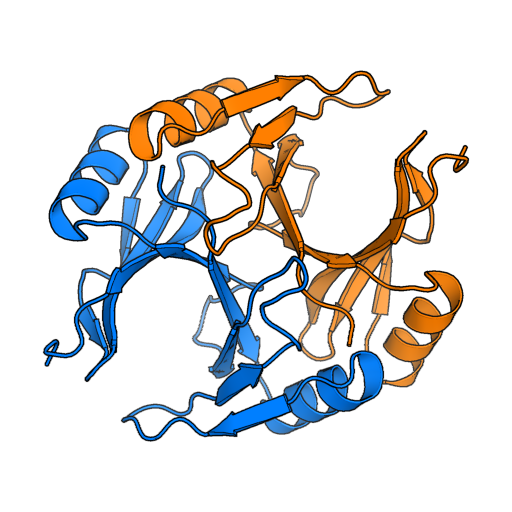 1
ATOM 1793 N N . GLN B 1 103 ? 4.707 -10.078 -10.258 1 98.06 103 GLN B N 1
ATOM 1794 C CA . GLN B 1 103 ? 3.789 -8.945 -10.289 1 98.06 103 GLN B CA 1
ATOM 1795 C C . GLN B 1 103 ? 2.553 -9.258 -11.125 1 98.06 103 GLN B C 1
ATOM 1797 O O . GLN B 1 103 ? 2.656 -9.883 -12.188 1 98.06 103 GLN B O 1
ATOM 1802 N N . CYS B 1 104 ? 1.439 -8.758 -10.648 1 98.31 104 CYS B N 1
ATOM 1803 C CA . CYS B 1 104 ? 0.162 -9.078 -11.273 1 98.31 104 CYS B CA 1
ATOM 1804 C C . CYS B 1 104 ? -0.763 -7.867 -11.281 1 98.31 104 CYS B C 1
ATOM 1806 O O . CYS B 1 104 ? -0.427 -6.82 -10.719 1 98.31 104 CYS B O 1
ATOM 1808 N N . THR B 1 105 ? -1.839 -7.984 -12 1 98.38 105 THR B N 1
ATOM 1809 C CA . THR B 1 105 ? -2.953 -7.051 -11.875 1 98.38 105 THR B CA 1
ATOM 1810 C C . THR B 1 105 ? -4.223 -7.777 -11.438 1 98.38 105 THR B C 1
ATOM 1812 O O . THR B 1 105 ? -4.414 -8.953 -11.766 1 98.38 105 THR B O 1
ATOM 1815 N N . ASP B 1 106 ? -5.039 -7.023 -10.703 1 98.62 106 ASP B N 1
ATOM 1816 C CA . ASP B 1 106 ? -6.359 -7.555 -10.383 1 98.62 106 ASP B CA 1
ATOM 1817 C C . ASP B 1 106 ? -7.332 -7.336 -11.539 1 98.62 106 ASP B C 1
ATOM 1819 O O . ASP B 1 106 ? -6.926 -6.926 -12.633 1 98.62 106 ASP B O 1
ATOM 1823 N N . THR B 1 107 ? -8.586 -7.613 -11.383 1 98.56 107 THR B N 1
ATOM 1824 C CA . THR B 1 107 ? -9.602 -7.547 -12.422 1 98.56 107 THR B CA 1
ATOM 1825 C C . THR B 1 107 ? -9.836 -6.102 -12.859 1 98.56 107 THR B C 1
ATOM 1827 O O . THR B 1 107 ? -10.477 -5.852 -13.883 1 98.56 107 THR B O 1
ATOM 1830 N N . GLU B 1 108 ? -9.383 -5.141 -12.109 1 97.94 108 GLU B N 1
ATOM 1831 C CA . GLU B 1 108 ? -9.578 -3.719 -12.375 1 97.94 108 GLU B CA 1
ATOM 1832 C C . GLU B 1 108 ? -8.281 -3.066 -12.859 1 97.94 108 GLU B C 1
ATOM 1834 O O . GLU B 1 108 ? -8.148 -1.841 -12.836 1 97.94 108 GLU B O 1
ATOM 1839 N N . MET B 1 109 ? -7.266 -3.848 -13.07 1 96.5 109 MET B N 1
ATOM 1840 C CA . MET B 1 109 ? -5.973 -3.434 -13.609 1 96.5 109 MET B CA 1
ATOM 1841 C C . MET B 1 109 ? -5.117 -2.768 -12.539 1 96.5 109 MET B C 1
ATOM 1843 O O . MET B 1 109 ? -4.172 -2.045 -12.859 1 96.5 109 MET B O 1
ATOM 1847 N N . ASN B 1 110 ? -5.484 -2.912 -11.328 1 97.56 110 ASN B N 1
ATOM 1848 C CA . ASN B 1 110 ? -4.57 -2.508 -10.266 1 97.56 110 ASN B CA 1
ATOM 1849 C C . ASN B 1 110 ? -3.381 -3.457 -10.156 1 97.56 110 ASN B C 1
ATOM 1851 O O . ASN B 1 110 ? -3.557 -4.668 -10.039 1 97.56 110 ASN B O 1
ATOM 1855 N N . ALA B 1 111 ? -2.223 -2.896 -10.18 1 97.69 111 ALA B N 1
ATOM 1856 C CA . ALA B 1 111 ? -1.009 -3.701 -10.078 1 97.69 111 ALA B CA 1
ATOM 1857 C C . ALA B 1 111 ? -0.679 -4.012 -8.617 1 97.69 111 ALA B C 1
ATOM 1859 O O . ALA B 1 111 ? -0.837 -3.156 -7.746 1 97.69 111 ALA B O 1
ATOM 1860 N N . PHE B 1 112 ? -0.229 -5.23 -8.359 1 98.56 112 PHE B N 1
ATOM 1861 C CA . PHE B 1 112 ? 0.28 -5.648 -7.062 1 98.56 112 PHE B CA 1
ATOM 1862 C C . PHE B 1 112 ? 1.258 -6.809 -7.211 1 98.56 112 PHE B C 1
ATOM 1864 O O . PHE B 1 112 ? 1.308 -7.453 -8.258 1 98.56 112 PHE B O 1
ATOM 1871 N N . GLY B 1 113 ? 2.09 -7.02 -6.18 1 98.62 113 GLY B N 1
ATOM 1872 C CA . GLY B 1 113 ? 2.992 -8.156 -6.164 1 98.62 113 GLY B CA 1
ATOM 1873 C C . GLY B 1 113 ? 2.514 -9.289 -5.266 1 98.62 113 GLY B C 1
ATOM 1874 O O . GLY B 1 113 ? 1.722 -9.062 -4.348 1 98.62 113 GLY B O 1
ATOM 1875 N N . ILE B 1 114 ? 2.996 -10.469 -5.539 1 98.88 114 ILE B N 1
ATOM 1876 C CA . ILE B 1 114 ? 2.928 -11.586 -4.605 1 98.88 114 ILE B CA 1
ATOM 1877 C C . ILE B 1 114 ? 4.332 -12.133 -4.348 1 98.88 114 ILE B C 1
ATOM 1879 O O . ILE B 1 114 ? 5.191 -12.086 -5.23 1 98.88 114 ILE B O 1
ATOM 1883 N N . ILE B 1 115 ? 4.504 -12.656 -3.15 1 98.81 115 ILE B N 1
ATOM 1884 C CA . ILE B 1 115 ? 5.82 -13.188 -2.828 1 98.81 115 ILE B CA 1
ATOM 1885 C C . ILE B 1 115 ? 5.672 -14.43 -1.946 1 98.81 115 ILE B C 1
ATOM 1887 O O . ILE B 1 115 ? 4.832 -14.461 -1.042 1 98.81 115 ILE B O 1
ATOM 1891 N N . GLU B 1 116 ? 6.348 -15.438 -2.271 1 98.81 116 GLU B N 1
ATOM 1892 C CA . GLU B 1 116 ? 6.582 -16.609 -1.435 1 98.81 116 GLU B CA 1
ATOM 1893 C C . GLU B 1 116 ? 7.961 -16.562 -0.785 1 98.81 116 GLU B C 1
ATOM 1895 O O . GLU B 1 116 ? 8.977 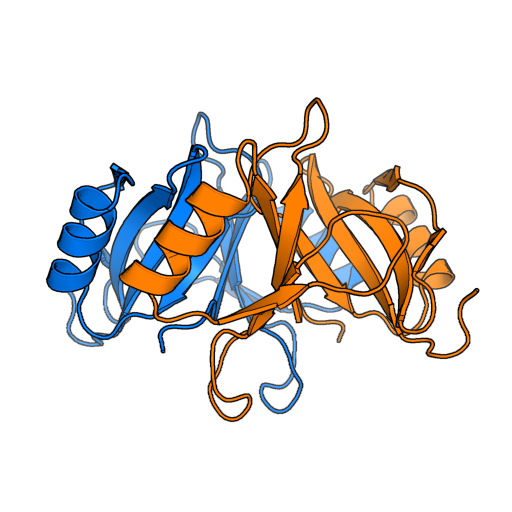-16.609 -1.477 1 98.81 116 GLU B O 1
ATOM 1900 N N . MET B 1 117 ? 7.988 -16.453 0.518 1 97.94 117 MET B N 1
ATOM 1901 C CA . MET B 1 117 ? 9.266 -16.391 1.22 1 97.94 117 MET B CA 1
ATOM 1902 C C . MET B 1 117 ? 10.008 -17.719 1.121 1 97.94 117 MET B C 1
ATOM 1904 O O . MET B 1 117 ? 9.422 -18.781 1.33 1 97.94 117 MET B O 1
ATOM 1908 N N . ASP B 1 118 ? 11.211 -17.609 0.72 1 97.75 118 ASP B N 1
ATOM 1909 C CA . ASP B 1 118 ? 12.125 -18.734 0.56 1 97.75 118 ASP B CA 1
ATOM 1910 C C . ASP B 1 118 ? 13.578 -18.281 0.654 1 97.75 118 ASP B C 1
ATOM 1912 O O . ASP B 1 118 ? 14.156 -17.812 -0.332 1 97.75 118 ASP B O 1
ATOM 1916 N N . ASP B 1 119 ? 14.211 -18.484 1.778 1 94.5 119 ASP B N 1
ATOM 1917 C CA . ASP B 1 119 ? 15.547 -17.953 2.016 1 94.5 119 ASP B CA 1
ATOM 1918 C C . ASP B 1 119 ? 16.578 -18.688 1.169 1 94.5 119 ASP B C 1
ATOM 1920 O O . ASP B 1 119 ? 17.75 -18.297 1.146 1 94.5 119 ASP B O 1
ATOM 1924 N N . LYS B 1 120 ? 16.141 -19.719 0.47 1 95.81 120 LYS B N 1
ATOM 1925 C CA . LYS B 1 120 ? 17.047 -20.469 -0.396 1 95.81 120 LYS B CA 1
ATOM 1926 C C . LYS B 1 120 ? 16.859 -20.062 -1.858 1 95.81 120 LYS B C 1
ATOM 1928 O O . LYS B 1 120 ? 17.578 -20.562 -2.734 1 95.81 120 LYS B O 1
ATOM 1933 N N . ALA B 1 121 ? 15.961 -19.219 -2.068 1 93.25 121 ALA B N 1
ATOM 1934 C CA . ALA B 1 121 ? 15.664 -18.812 -3.443 1 93.25 121 ALA B CA 1
ATOM 1935 C C . ALA B 1 121 ? 16.906 -18.25 -4.129 1 93.25 121 ALA B C 1
ATOM 1937 O O . ALA B 1 121 ? 17.609 -17.406 -3.562 1 93.25 121 ALA B O 1
ATOM 1938 N N . LYS B 1 122 ? 17.297 -18.812 -5.262 1 87 122 LYS B N 1
ATOM 1939 C CA . LYS B 1 122 ? 18.406 -18.344 -6.082 1 87 122 LYS B CA 1
ATOM 1940 C C . LYS B 1 122 ? 18.109 -18.562 -7.566 1 87 122 LYS B C 1
ATOM 1942 O O . LYS B 1 122 ? 17.391 -19.484 -7.938 1 87 122 LYS B O 1
#

Organism: Nitrosopumilus maritimus (strain SCM1) (NCBI:txid436308)

Sequence (244 aa):
MPRVSHFDIPSDNPERTQKFYKEVFDWKFEKWDGPIDYWVINTGSEEKPGINGGLSKRIPGQIGITNTITVPSIDEFSKKIVEKGGQIIVPKMAIPKVGWFAQCTDTEMNAFGIIEMDDKAKMPRVSHFDIPSDNPERTQKFYKEVFDWKFEKWDGPIDYWVINTGSEEKPGINGGLSKRIPGQIGITNTITVPSIDEFSKKIVEKGGQIIVPKMAIPKVGWFAQCTDTEMNAFGIIEMDDKAK

pLDDT: mean 96.68, std 3.5, range [82.94, 98.94]

Nearest PDB structures (foldseek):
  2r6u-assembly2_B  TM=8.859E-01  e=1.690E-11  Rhodococcus jostii RHA1
  2r6u-assembly2_D  TM=8.983E-01  e=1.690E-11  Rhodococcus jostii RHA1
  3oxh-assembly1_A  TM=7.860E-01  e=1.803E-08  Mycobacterium tuberculosis
  8stb-assembly2_A  TM=7.997E-01  e=1.043E-06  Streptomyces sp.
  8stb-assembly1_B  TM=6.965E-01  e=2.457E-06  Streptomyces sp.